Protein AF-A0A6N7AH13-F1 (afdb_monomer_lite)

Radius of gyration: 21.15 Å; chains: 1; bounding box: 48×43×56 Å

Foldseek 3Di:
DDWDDQDDPNDGPPDDIDDDDDDDDDPQPVQPVQPPDDQPLFCQVVCCVVPVDGDRSDDDLRDLVVVVVVVVVVVVVDVVVPDLKDKDKAWADKAPQGADPVQAAQVCLVVAPRSHRRVVSRVVVVVVVVVCVVQQWWIKTKMKMKMASDDWFPFDADPTQQQVVVFVVQCSRHQWDDKAWALGPVCVVDDPVRQDQDWDQDPVRDIDTPGGSRQQGDNSIGPNGMRMMMTIGGIDSRGPPD

pLDDT: mean 91.47, std 10.26, range [52.25, 98.81]

Sequence (242 aa):
MKILSGVYEGKTTGTPIGLLIENVDQRSKDYTDLSESFRPGHADYTYWRKYGIRDPRGGGRASARETALRVAAGAIARLVLGSEITIRGALVQLGTQTIDRSRWDWAEVDRNPFFCPDPVAAQQWEESLDAVRRRGSSIGAIIEVVAEGVPPGLGAPVYDKLDADIAKALMSINAVKGVEIGAGFAAATLSGEENADEMRIGGTGDVAFLSNHAGGILGGISSGQPVVARLAVKPTSSILTP

Secondary structure (DSSP, 8-state):
-EE-SSEETTEE-SS---EE-------GGGGGGGSS-PPTTSSHHHHHHHHS---TT--GGGSGGGHHHHHHHHHHHHHHH-SS-EEEEEEEEETTEE--GGG--TTTGGGSTT--S-HHHHHHHHHHHHHHHHTT----EEEEEEEESPPTT-S-STTS-HHHHHHHHHHTSTTEEEEEETTGGGGGGS-HHHH---EEE-TTS-EEES--TTTTEETTEE-SSPEEEEEEEPPPS--S--

Structure (mmCIF, N/CA/C/O backbone):
data_AF-A0A6N7AH13-F1
#
_entry.id   AF-A0A6N7AH13-F1
#
loop_
_atom_site.group_PDB
_atom_site.id
_atom_site.type_symbol
_atom_site.label_atom_id
_atom_site.label_alt_id
_atom_site.label_comp_id
_atom_site.label_asym_id
_atom_site.label_entity_id
_atom_site.label_seq_id
_atom_site.pdbx_PDB_ins_code
_atom_site.Cartn_x
_atom_site.Cartn_y
_atom_site.Cartn_z
_atom_site.occupancy
_atom_site.B_iso_or_equiv
_atom_site.auth_seq_id
_atom_site.auth_comp_id
_atom_site.auth_asym_id
_atom_site.auth_atom_id
_atom_site.pdbx_PDB_model_num
ATOM 1 N N . MET A 1 1 ? -15.267 -17.268 7.001 1.00 86.12 1 MET A N 1
ATOM 2 C CA . MET A 1 1 ? -15.638 -16.523 5.776 1.00 86.12 1 MET A CA 1
ATOM 3 C C . MET A 1 1 ? -16.575 -17.399 4.966 1.00 86.12 1 MET A C 1
ATOM 5 O O . MET A 1 1 ? -16.326 -18.595 4.897 1.00 86.12 1 MET A O 1
ATOM 9 N N . LYS A 1 2 ? -17.637 -16.833 4.393 1.00 94.12 2 LYS A N 1
ATOM 10 C CA . LYS A 1 2 ? -18.594 -17.524 3.522 1.00 94.12 2 LYS A CA 1
ATOM 11 C C . LYS A 1 2 ? -18.566 -16.870 2.137 1.00 94.12 2 LYS A C 1
ATOM 13 O O . LYS A 1 2 ? -18.577 -15.641 2.055 1.00 94.12 2 LYS A O 1
ATOM 18 N N . ILE A 1 3 ? -18.528 -17.680 1.081 1.00 96.31 3 ILE A N 1
ATOM 19 C CA . ILE A 1 3 ? -18.736 -17.233 -0.303 1.00 96.31 3 ILE A CA 1
ATOM 20 C C . ILE A 1 3 ? -20.224 -17.418 -0.603 1.00 96.31 3 ILE A C 1
ATOM 22 O O . ILE A 1 3 ? -20.751 -18.513 -0.435 1.00 96.31 3 ILE A O 1
ATOM 26 N N . LEU A 1 4 ? -20.904 -16.337 -0.973 1.00 97.38 4 LEU A N 1
ATOM 27 C CA . LEU A 1 4 ? -22.358 -16.293 -1.139 1.00 97.38 4 LEU A CA 1
ATOM 28 C C . LEU A 1 4 ? -22.806 -16.470 -2.595 1.00 97.38 4 LEU A C 1
ATOM 30 O O . LEU A 1 4 ? -23.934 -16.886 -2.837 1.00 97.38 4 LEU A O 1
ATOM 34 N N . SER A 1 5 ? -21.957 -16.116 -3.561 1.00 97.75 5 SER A N 1
ATOM 35 C CA . SER A 1 5 ? -22.278 -16.150 -4.992 1.00 97.75 5 SER A CA 1
ATOM 36 C C . SER A 1 5 ? -21.009 -16.203 -5.844 1.00 97.75 5 SER A C 1
ATOM 38 O O . SER A 1 5 ? -19.898 -16.069 -5.330 1.00 97.75 5 SER A O 1
ATOM 40 N N . GLY A 1 6 ? -21.172 -16.369 -7.158 1.00 96.88 6 GLY A N 1
ATOM 41 C CA . GLY A 1 6 ? -20.096 -16.187 -8.136 1.00 96.88 6 GLY A CA 1
ATOM 42 C C . GLY A 1 6 ? -19.110 -17.349 -8.261 1.00 96.88 6 GLY A C 1
ATOM 43 O O . GLY A 1 6 ? -18.273 -17.323 -9.164 1.00 96.88 6 GLY A O 1
ATOM 44 N N . VAL A 1 7 ? -19.240 -18.387 -7.429 1.00 97.50 7 VAL A N 1
ATOM 45 C CA . VAL A 1 7 ? -18.391 -19.585 -7.437 1.00 97.50 7 VAL A CA 1
ATOM 46 C C . VAL A 1 7 ? -19.249 -20.841 -7.570 1.00 97.50 7 VAL A C 1
ATOM 48 O O . VAL A 1 7 ? -20.222 -21.008 -6.838 1.00 97.50 7 VAL A O 1
ATOM 51 N N . TYR A 1 8 ? -18.863 -21.732 -8.481 1.00 97.31 8 TYR A N 1
ATOM 52 C CA . TYR A 1 8 ? -19.458 -23.052 -8.677 1.00 97.31 8 TYR A CA 1
ATOM 53 C C . TYR A 1 8 ? -18.334 -24.083 -8.808 1.00 97.31 8 TYR A C 1
ATOM 55 O O . TYR A 1 8 ? -17.376 -23.857 -9.544 1.00 97.31 8 TYR A O 1
ATOM 63 N N . GLU A 1 9 ? -18.407 -25.170 -8.035 1.00 95.88 9 GLU A N 1
ATOM 64 C CA . GLU A 1 9 ? -17.393 -26.244 -8.017 1.00 95.88 9 GLU A CA 1
ATOM 65 C C . GLU A 1 9 ? -15.943 -25.738 -7.868 1.00 95.88 9 GLU A C 1
ATOM 67 O O . GLU A 1 9 ? -15.014 -26.197 -8.529 1.00 95.88 9 GLU A O 1
ATOM 72 N N . GLY A 1 10 ? -15.746 -24.739 -7.000 1.00 92.94 10 GLY A N 1
ATOM 73 C CA . GLY A 1 10 ? -14.428 -24.153 -6.732 1.00 92.94 10 GLY A CA 1
ATOM 74 C C . GLY A 1 10 ? -13.891 -23.233 -7.835 1.00 92.94 10 GLY A C 1
ATOM 75 O O . GLY A 1 10 ? -12.772 -22.742 -7.710 1.00 92.94 10 GLY A O 1
ATOM 76 N N . LYS A 1 11 ? -14.671 -22.959 -8.888 1.00 95.62 11 LYS A N 1
ATOM 77 C CA . LYS A 1 11 ? -14.298 -22.069 -9.995 1.00 95.62 11 LYS A CA 1
ATOM 78 C C . LYS A 1 11 ? -15.179 -20.829 -10.032 1.00 95.62 11 LYS A C 1
ATOM 80 O O . LYS A 1 11 ? -16.360 -20.874 -9.686 1.00 95.62 11 LYS A O 1
ATOM 85 N N . THR A 1 12 ? -14.602 -19.708 -10.456 1.00 96.38 12 THR A N 1
ATOM 86 C CA . THR A 1 12 ? -15.367 -18.478 -10.673 1.00 96.38 12 THR A CA 1
ATOM 87 C C . THR A 1 12 ? -16.272 -18.636 -11.896 1.00 96.38 12 THR A C 1
ATOM 89 O O . THR A 1 12 ? -15.928 -19.295 -12.873 1.00 96.38 12 THR A O 1
ATOM 92 N N . THR A 1 13 ? -17.455 -18.033 -11.834 1.00 96.75 13 THR A N 1
ATOM 93 C CA . THR A 1 13 ? -18.479 -18.109 -12.897 1.00 96.75 13 THR A CA 1
ATOM 94 C C . THR A 1 13 ? -18.487 -16.881 -13.814 1.00 96.75 13 THR A C 1
ATOM 96 O O . THR A 1 13 ? -19.316 -16.792 -14.711 1.00 96.75 13 THR A O 1
ATOM 99 N N . GLY A 1 14 ? -17.621 -15.893 -13.557 1.00 95.81 14 GLY A N 1
ATOM 100 C CA . GLY A 1 14 ? -17.621 -14.582 -14.228 1.00 95.81 14 GLY A CA 1
ATOM 101 C C . GLY A 1 14 ? -18.654 -13.585 -13.681 1.00 95.81 14 GLY A C 1
ATOM 102 O O . GLY A 1 14 ? -18.592 -12.400 -13.994 1.00 95.81 14 GLY A O 1
ATOM 103 N N . THR A 1 15 ? -19.581 -14.040 -12.833 1.00 97.38 15 THR A N 1
ATOM 104 C CA . THR A 1 15 ? -20.574 -13.196 -12.146 1.00 97.38 15 THR A CA 1
ATOM 105 C C . THR A 1 15 ? -20.034 -12.625 -10.819 1.00 97.38 15 THR A C 1
ATOM 107 O O . THR A 1 15 ? -18.997 -13.089 -10.331 1.00 97.38 15 THR A O 1
ATOM 110 N N . PRO A 1 16 ? -20.704 -11.631 -10.195 1.00 97.94 16 PRO A N 1
ATOM 111 C CA . PRO A 1 16 ? -20.261 -11.060 -8.921 1.00 97.94 16 PRO A CA 1
ATOM 112 C C . PRO A 1 16 ? -20.067 -12.097 -7.801 1.00 97.94 16 PRO A C 1
ATOM 114 O O . PRO A 1 16 ? -20.963 -12.893 -7.498 1.00 97.94 16 PRO A O 1
ATOM 117 N N . ILE A 1 17 ? -18.911 -12.034 -7.131 1.00 97.75 17 ILE A N 1
ATOM 118 C CA . ILE A 1 17 ? -18.575 -12.876 -5.974 1.00 97.75 17 ILE A CA 1
ATOM 119 C C . ILE A 1 17 ? -18.964 -12.151 -4.682 1.00 97.75 17 ILE A C 1
ATOM 121 O O . ILE A 1 17 ? -18.348 -11.157 -4.301 1.00 97.75 17 ILE A O 1
ATOM 125 N N . GLY A 1 18 ? -19.984 -12.658 -3.991 1.00 97.38 18 GLY A N 1
ATOM 126 C CA . GLY A 1 18 ? -20.401 -12.166 -2.682 1.00 97.38 18 GLY A CA 1
ATOM 127 C C . GLY A 1 18 ? -19.581 -12.799 -1.560 1.00 97.38 18 GLY A C 1
ATOM 128 O O . GLY A 1 18 ? -19.443 -14.020 -1.507 1.00 97.38 18 GLY A O 1
ATOM 129 N N . LEU A 1 19 ? -19.070 -11.985 -0.635 1.00 96.00 19 LEU A N 1
ATOM 130 C CA . LEU A 1 19 ? -18.286 -12.436 0.518 1.00 96.00 19 LEU A CA 1
ATOM 131 C C . LEU A 1 19 ? -18.940 -11.984 1.824 1.00 96.00 19 LEU A C 1
ATOM 133 O O . LEU A 1 19 ? -19.342 -10.829 1.958 1.00 96.00 19 LEU A O 1
ATOM 137 N N . LEU A 1 20 ? -18.997 -12.885 2.806 1.00 94.56 20 LEU A N 1
ATOM 138 C CA . LEU A 1 20 ? -19.488 -12.596 4.151 1.00 94.56 20 LEU A CA 1
ATOM 139 C C . LEU A 1 20 ? -18.483 -13.051 5.211 1.00 94.56 20 LEU A C 1
ATOM 141 O O . LEU A 1 20 ? -18.059 -14.209 5.262 1.00 94.56 20 LEU A O 1
ATOM 145 N N . ILE A 1 21 ? -18.129 -12.126 6.098 1.00 91.75 21 ILE A N 1
ATOM 146 C CA . ILE A 1 21 ? -17.311 -12.388 7.279 1.00 91.75 21 ILE A CA 1
ATOM 147 C C . ILE A 1 21 ? -18.134 -11.980 8.500 1.00 91.75 21 ILE A C 1
ATOM 149 O O . ILE A 1 21 ? -18.389 -10.798 8.717 1.00 91.75 21 ILE A O 1
ATOM 153 N N . GLU A 1 22 ? -18.561 -12.967 9.285 1.00 89.19 22 GLU A N 1
ATOM 154 C CA . GLU A 1 22 ? -19.314 -12.740 10.519 1.00 89.19 22 GLU A CA 1
ATOM 155 C C . GLU A 1 22 ? -18.396 -12.160 11.608 1.00 89.19 22 GLU A C 1
ATOM 157 O O . GLU A 1 22 ? -17.218 -12.516 11.721 1.00 89.19 22 GLU A O 1
ATOM 162 N N . ASN A 1 23 ? -18.928 -11.232 12.404 1.00 82.06 23 ASN A N 1
ATOM 163 C CA . ASN A 1 23 ? -18.256 -10.733 13.602 1.00 82.06 23 ASN A CA 1
ATOM 164 C C . ASN A 1 23 ? -18.682 -11.588 14.793 1.00 82.06 23 ASN A C 1
ATOM 166 O O . ASN A 1 23 ? -19.859 -11.591 15.136 1.00 82.06 23 ASN A O 1
ATOM 170 N N . VAL A 1 24 ? -17.730 -12.277 15.423 1.00 78.56 24 VAL A N 1
ATOM 171 C CA . VAL A 1 24 ? -17.996 -13.172 16.564 1.00 78.56 24 VAL A CA 1
ATOM 172 C C . VAL A 1 24 ? -17.645 -12.555 17.926 1.00 78.56 24 VAL A C 1
ATOM 174 O O . VAL A 1 24 ? -18.193 -12.982 18.932 1.00 78.56 24 VAL A O 1
ATOM 177 N N . ASP A 1 25 ? -16.828 -11.493 17.954 1.00 67.06 25 ASP A N 1
ATOM 178 C CA . ASP A 1 25 ? -16.312 -10.854 19.182 1.00 67.06 25 ASP A CA 1
ATOM 179 C C . ASP A 1 25 ? -16.842 -9.423 19.409 1.00 67.06 25 ASP A C 1
ATOM 181 O O . ASP A 1 25 ? -16.101 -8.504 19.761 1.00 67.06 25 ASP A O 1
ATOM 185 N N . GLN A 1 26 ? -18.139 -9.177 19.201 1.00 59.12 26 GLN A N 1
ATOM 186 C CA . GLN A 1 26 ? -18.715 -7.871 19.553 1.00 59.12 26 GLN A CA 1
ATOM 187 C C . GLN A 1 26 ? -18.953 -7.758 21.063 1.00 59.12 26 GLN A C 1
ATOM 189 O O . GLN A 1 26 ? -19.974 -8.202 21.584 1.00 59.12 26 GLN A O 1
ATOM 194 N N . ARG A 1 27 ? -18.036 -7.094 21.773 1.00 59.50 27 ARG A N 1
ATOM 195 C CA . ARG A 1 27 ? -18.265 -6.636 23.151 1.00 59.50 27 ARG A CA 1
ATOM 196 C C . ARG A 1 27 ? -18.919 -5.257 23.124 1.00 59.50 27 ARG A C 1
ATOM 198 O O . ARG A 1 27 ? -18.260 -4.230 23.058 1.00 59.50 27 ARG A O 1
ATOM 205 N N . SER A 1 28 ? -20.246 -5.234 23.148 1.00 56.06 28 SER A N 1
ATOM 206 C CA . SER A 1 28 ? -21.048 -4.004 23.070 1.00 56.06 28 SER A CA 1
ATOM 207 C C . SER A 1 28 ? -20.938 -3.088 24.299 1.00 56.06 28 SER A C 1
ATOM 209 O O . SER A 1 28 ? -21.304 -1.920 24.203 1.00 56.06 28 SER A O 1
ATOM 211 N N . LYS A 1 29 ? -20.433 -3.592 25.436 1.00 52.25 29 LYS A N 1
ATOM 212 C CA . LYS A 1 29 ? -20.384 -2.867 26.720 1.00 52.25 29 LYS A CA 1
ATOM 213 C C . LYS A 1 29 ? -19.234 -1.859 26.857 1.00 52.25 29 LYS A C 1
ATOM 215 O O . LYS A 1 29 ? -19.325 -0.990 27.714 1.00 52.25 29 LYS A O 1
ATOM 220 N N . ASP A 1 30 ? -18.214 -1.912 26.000 1.00 56.34 30 ASP A N 1
ATOM 221 C CA . ASP A 1 30 ? -17.015 -1.061 26.124 1.00 56.34 30 ASP A CA 1
ATOM 222 C C . ASP A 1 30 ? -17.190 0.355 25.517 1.00 56.34 30 ASP A C 1
ATOM 224 O O . ASP A 1 30 ? -16.249 1.143 25.498 1.00 56.34 30 ASP A O 1
ATOM 228 N N . TYR A 1 31 ? -18.383 0.703 25.007 1.00 54.72 31 TYR A N 1
ATOM 229 C CA . TYR A 1 31 ? -18.606 1.912 24.188 1.00 54.72 31 TYR A CA 1
ATOM 230 C C . TYR A 1 31 ? -19.606 2.930 24.760 1.00 54.72 31 TYR A C 1
ATOM 232 O O . TYR A 1 31 ? -19.895 3.928 24.098 1.00 54.72 31 TYR A O 1
ATOM 240 N N . THR A 1 32 ? -20.156 2.709 25.956 1.00 55.94 32 THR A N 1
ATOM 241 C CA . THR A 1 32 ? -21.218 3.565 26.525 1.00 55.94 32 THR A CA 1
ATOM 242 C C . THR A 1 32 ? -20.755 5.015 26.737 1.00 55.94 32 THR A C 1
ATOM 244 O O . THR A 1 32 ? -21.478 5.943 26.368 1.00 55.94 32 THR A O 1
ATOM 247 N N . ASP A 1 33 ? -19.504 5.207 27.171 1.00 58.38 33 ASP A N 1
ATOM 248 C CA . ASP A 1 33 ? -18.897 6.529 27.421 1.00 58.38 33 ASP A CA 1
ATOM 249 C C . ASP A 1 33 ? -18.505 7.286 26.131 1.00 58.38 33 ASP A C 1
ATOM 251 O O . ASP A 1 33 ? -18.266 8.493 26.142 1.00 58.38 33 ASP A O 1
ATOM 255 N N . LEU A 1 34 ? -18.471 6.606 24.977 1.00 61.78 34 LEU A N 1
ATOM 256 C CA . LEU A 1 34 ? -18.116 7.199 23.675 1.00 61.78 34 LEU A CA 1
ATOM 257 C C . LEU A 1 34 ? -19.319 7.803 22.932 1.00 61.78 34 LEU A C 1
ATOM 259 O O . LEU A 1 34 ? -19.164 8.419 21.872 1.00 61.78 34 LEU A O 1
ATOM 263 N N . SER A 1 35 ? -20.529 7.631 23.467 1.00 68.12 35 SER A N 1
ATOM 264 C CA . SER A 1 35 ? -21.750 8.163 22.857 1.00 68.12 35 SER A CA 1
ATOM 265 C C . SER A 1 35 ? -21.812 9.695 22.880 1.00 68.12 35 SER A C 1
ATOM 267 O O . SER A 1 35 ? -22.326 10.287 21.928 1.00 68.12 35 SER A O 1
ATOM 269 N N . GLU A 1 36 ? -21.191 10.328 23.879 1.00 77.44 36 GLU A N 1
ATOM 270 C CA . GLU A 1 36 ? -21.262 11.777 24.119 1.00 77.44 36 GLU A CA 1
ATOM 271 C C . GLU A 1 36 ? -20.030 12.566 23.636 1.00 77.44 36 GLU A C 1
ATOM 273 O O . GLU A 1 36 ? -20.053 13.793 23.620 1.00 77.44 36 GLU A O 1
ATOM 278 N N . SER A 1 37 ? -18.961 11.897 23.188 1.00 82.88 37 SER A N 1
ATOM 279 C CA . SER A 1 37 ? -17.703 12.548 22.785 1.00 82.88 37 SER A CA 1
ATOM 280 C C . SER A 1 37 ? -17.256 12.161 21.372 1.00 82.88 37 SER A C 1
ATOM 282 O O . SER A 1 37 ? -17.598 11.091 20.869 1.00 82.88 37 SER A O 1
ATOM 284 N N . PHE A 1 38 ? -16.498 13.031 20.693 1.00 86.38 38 PHE A N 1
ATOM 285 C CA . PHE A 1 38 ? -15.826 12.713 19.425 1.00 86.38 38 PHE A CA 1
ATOM 286 C C . PHE A 1 38 ? -14.371 12.340 19.701 1.00 86.38 38 PHE A C 1
ATOM 288 O O . PHE A 1 38 ? -13.641 13.145 20.275 1.00 86.38 38 PHE A O 1
ATOM 295 N N . ARG A 1 39 ? -13.919 11.159 19.259 1.00 84.00 39 ARG A N 1
ATOM 296 C CA . ARG A 1 39 ? -12.521 10.762 19.462 1.00 84.00 39 ARG A CA 1
ATOM 297 C C . ARG A 1 39 ? -11.611 11.565 18.525 1.00 84.00 39 ARG A C 1
ATOM 299 O O . ARG A 1 39 ? -11.837 11.540 17.306 1.00 84.00 39 ARG A O 1
ATOM 306 N N . PRO A 1 40 ? -10.571 12.243 19.040 1.00 85.25 40 PRO A N 1
ATOM 307 C CA . PRO A 1 40 ? -9.583 12.910 18.202 1.00 85.25 40 PRO A CA 1
ATOM 308 C C . PRO A 1 40 ? -8.999 11.954 17.159 1.00 85.25 40 PRO A C 1
ATOM 310 O O . PRO A 1 40 ? -8.722 10.792 17.438 1.00 85.25 40 PRO A O 1
ATOM 313 N N . GLY A 1 41 ? -8.865 12.412 15.914 1.00 83.75 41 GLY A N 1
ATOM 314 C CA . GLY A 1 41 ? -8.312 11.605 14.823 1.00 83.75 41 GLY A CA 1
ATOM 315 C C . GLY A 1 41 ? -9.221 10.493 14.273 1.00 83.75 41 GLY A C 1
ATOM 316 O O . GLY A 1 41 ? -8.853 9.882 13.265 1.00 83.75 41 GLY A O 1
ATOM 317 N N . HIS A 1 42 ? -10.396 10.235 14.849 1.00 87.38 42 HIS A N 1
ATOM 318 C CA . HIS A 1 42 ? -11.385 9.323 14.269 1.00 87.38 42 HIS A CA 1
ATOM 319 C C . HIS A 1 42 ? -12.348 10.037 13.316 1.00 87.38 42 HIS A C 1
ATOM 321 O O . HIS A 1 42 ? -12.415 11.261 13.230 1.00 87.38 42 HIS A O 1
ATOM 327 N N . ALA A 1 43 ? -13.130 9.238 12.590 1.00 89.75 43 ALA A N 1
ATOM 328 C CA . ALA A 1 43 ? -14.126 9.731 11.648 1.00 89.75 43 ALA A CA 1
ATOM 329 C C . ALA A 1 43 ? -15.434 10.193 12.322 1.00 89.75 43 ALA A C 1
ATOM 331 O O . ALA A 1 43 ? -16.373 10.572 11.631 1.00 89.75 43 ALA A O 1
ATOM 332 N N . ASP A 1 44 ? -15.515 10.153 13.655 1.00 88.50 44 ASP A N 1
ATOM 333 C CA . ASP A 1 44 ? -16.753 10.368 14.405 1.00 88.50 44 ASP A CA 1
ATOM 334 C C . ASP A 1 44 ? -17.423 11.709 14.061 1.00 88.50 44 ASP A C 1
ATOM 336 O O . ASP A 1 44 ? -18.588 11.746 13.658 1.00 88.50 44 ASP A O 1
ATOM 340 N N . TYR A 1 45 ? -16.665 12.804 14.168 1.00 90.62 45 TYR A N 1
ATOM 341 C CA . TYR A 1 45 ? -17.156 14.152 13.887 1.00 90.62 45 TYR A CA 1
ATOM 342 C C . TYR A 1 45 ? -17.510 14.337 12.409 1.00 90.62 45 TYR A C 1
ATOM 344 O O . TYR A 1 45 ? -18.567 14.873 12.082 1.00 90.62 45 TYR A O 1
ATOM 352 N N . THR A 1 46 ? -16.649 13.878 11.497 1.00 92.81 46 THR A N 1
ATOM 353 C CA . THR A 1 46 ? -16.861 14.072 10.057 1.00 92.81 46 THR A CA 1
ATOM 354 C C . THR A 1 46 ? -18.039 13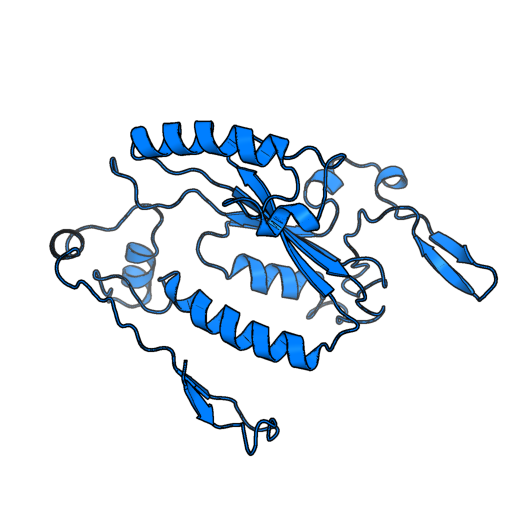.254 9.536 1.00 92.81 46 THR A C 1
ATOM 356 O O . THR A 1 46 ? -18.768 13.742 8.675 1.00 92.81 46 THR A O 1
ATOM 359 N N . TYR A 1 47 ? -18.291 12.061 10.084 1.00 91.88 47 TYR A N 1
ATOM 360 C CA . TYR A 1 47 ? -19.485 11.272 9.766 1.00 91.88 47 TYR A CA 1
ATOM 361 C C . TYR A 1 47 ? -20.750 11.945 10.279 1.00 91.88 47 TYR A C 1
ATOM 363 O O . TYR A 1 47 ? -21.696 12.101 9.509 1.00 91.88 47 TYR A O 1
ATOM 371 N N . TRP A 1 48 ? -20.749 12.406 11.533 1.00 91.81 48 TRP A N 1
ATOM 372 C CA . TRP A 1 48 ? -21.886 13.142 12.077 1.00 91.81 48 TRP A CA 1
ATOM 373 C C . TRP A 1 48 ? -22.180 14.407 11.261 1.00 91.81 48 TRP A C 1
ATOM 375 O O . TRP A 1 48 ? -23.317 14.632 10.862 1.00 91.81 48 TRP A O 1
ATOM 385 N N . ARG A 1 49 ? -21.156 15.192 10.905 1.00 94.38 49 ARG A N 1
ATOM 386 C CA . ARG A 1 49 ? -21.325 16.394 10.073 1.00 94.38 49 ARG A CA 1
ATOM 387 C C . ARG A 1 49 ? -21.789 16.097 8.649 1.00 94.38 49 ARG A C 1
ATOM 389 O O . ARG A 1 49 ? -22.506 16.915 8.084 1.00 94.38 49 ARG A O 1
ATOM 396 N N . LYS A 1 50 ? -21.373 14.972 8.063 1.00 94.69 50 LYS A N 1
ATOM 397 C CA . LYS A 1 50 ? -21.730 14.597 6.688 1.00 94.69 50 LYS A CA 1
ATOM 398 C C . LYS A 1 50 ? -23.123 13.976 6.579 1.00 94.69 50 LYS A C 1
ATOM 400 O O . LYS A 1 50 ? -23.807 14.228 5.594 1.00 94.69 50 LYS A O 1
ATOM 405 N N . TYR A 1 51 ? -23.516 13.152 7.548 1.00 93.12 51 TYR A N 1
ATOM 406 C CA . TYR A 1 51 ? -24.731 12.331 7.471 1.00 93.12 51 TYR A CA 1
ATOM 407 C C . TYR A 1 51 ? -25.793 12.683 8.521 1.00 93.12 51 TYR A C 1
ATOM 409 O O . TYR A 1 51 ? -26.878 12.115 8.489 1.00 93.12 51 TYR A O 1
ATOM 417 N N . GLY A 1 52 ? -25.493 13.563 9.480 1.00 92.06 52 GLY A N 1
ATOM 418 C CA . GLY A 1 52 ? -26.376 13.897 10.606 1.00 92.06 52 GLY A CA 1
ATOM 419 C C . GLY A 1 52 ? -26.479 12.806 11.678 1.00 92.06 52 GLY A C 1
ATOM 420 O O . GLY A 1 52 ? -27.078 13.027 12.726 1.00 92.06 52 GLY A O 1
ATOM 421 N N . ILE A 1 53 ? -25.876 11.637 11.448 1.00 88.62 53 ILE A N 1
ATOM 422 C CA . ILE A 1 53 ? -25.925 10.470 12.329 1.00 88.62 53 ILE A CA 1
ATOM 423 C C . ILE A 1 53 ? -24.542 9.827 12.448 1.00 88.62 53 ILE A C 1
ATOM 425 O O . ILE A 1 53 ? -23.750 9.815 11.503 1.00 88.62 53 ILE A O 1
ATOM 429 N N . ARG A 1 54 ? -24.256 9.279 13.629 1.00 85.69 54 ARG A N 1
ATOM 430 C CA . ARG A 1 54 ? -23.032 8.537 13.937 1.00 85.69 54 ARG A CA 1
ATOM 431 C C . ARG A 1 54 ? -23.378 7.343 14.814 1.00 85.69 54 ARG A C 1
ATOM 433 O O . ARG A 1 54 ? -24.083 7.508 15.802 1.00 85.69 54 ARG A O 1
ATOM 440 N N . ASP A 1 55 ? -22.811 6.182 14.497 1.00 81.81 55 ASP A N 1
ATOM 441 C CA . ASP A 1 55 ? -22.805 5.034 15.405 1.00 81.81 55 ASP A CA 1
ATOM 442 C C . ASP A 1 55 ? -21.580 5.115 16.341 1.00 81.81 55 ASP A C 1
ATOM 444 O O . ASP A 1 55 ? -20.450 4.908 15.881 1.00 81.81 55 ASP A O 1
ATOM 448 N N . PRO A 1 56 ? -21.758 5.442 17.636 1.00 73.31 56 PRO A N 1
ATOM 449 C CA . PRO A 1 56 ? -20.645 5.620 18.569 1.00 73.31 56 PRO A CA 1
ATOM 450 C C . PRO A 1 56 ? -19.950 4.306 18.938 1.00 73.31 56 PRO A C 1
ATOM 452 O O . PRO A 1 56 ? -18.804 4.330 19.385 1.00 73.31 56 PRO A O 1
ATOM 455 N N . ARG A 1 57 ? -20.592 3.154 18.695 1.00 71.44 57 ARG A N 1
ATOM 456 C CA . ARG A 1 57 ? -20.012 1.826 18.965 1.00 71.44 57 ARG A CA 1
ATOM 457 C C . ARG A 1 57 ? -18.783 1.544 18.102 1.00 71.44 57 ARG A C 1
ATOM 459 O O . ARG A 1 57 ? -18.024 0.622 18.372 1.00 71.44 57 ARG A O 1
ATOM 466 N N . GLY A 1 58 ? -18.577 2.340 17.052 1.00 66.50 58 GLY A N 1
ATOM 467 C CA . GLY A 1 58 ? -17.589 2.047 16.031 1.00 66.50 58 GLY A CA 1
ATOM 468 C C . GLY A 1 58 ? -18.023 0.858 15.173 1.00 66.50 58 GLY A C 1
ATOM 469 O O . GLY A 1 58 ? -18.754 -0.036 15.588 1.00 66.50 58 GLY A O 1
ATOM 470 N N . GLY A 1 59 ? -17.605 0.865 13.912 1.00 66.38 59 GLY A N 1
ATOM 471 C CA . GLY A 1 59 ? -18.052 -0.131 12.943 1.00 66.38 59 GLY A CA 1
ATOM 472 C C . GLY A 1 59 ? -18.256 0.469 11.560 1.00 66.38 59 GLY A C 1
ATOM 473 O O . GLY A 1 59 ? -18.040 1.662 11.337 1.00 66.38 59 GLY A O 1
ATOM 474 N N . GLY A 1 60 ? -18.641 -0.381 10.611 1.00 70.75 60 GLY A N 1
ATOM 475 C CA . GLY A 1 60 ? -18.885 0.027 9.230 1.00 70.75 60 GLY A CA 1
ATOM 476 C C . GLY A 1 60 ? -17.650 0.622 8.544 1.00 70.75 60 GLY A C 1
ATOM 477 O O . GLY A 1 60 ? -16.516 0.263 8.854 1.00 70.75 60 GLY A O 1
ATOM 478 N N . ARG A 1 61 ? -17.881 1.554 7.610 1.00 76.62 61 ARG A N 1
ATOM 479 C CA . ARG A 1 61 ? -16.844 2.132 6.729 1.00 76.62 61 ARG A CA 1
ATOM 480 C C . ARG A 1 61 ? -15.742 2.908 7.462 1.00 76.62 61 ARG A C 1
ATOM 482 O O . ARG A 1 61 ? -14.656 3.080 6.924 1.00 76.62 61 ARG A O 1
ATOM 489 N N . ALA A 1 62 ? -16.001 3.387 8.677 1.00 82.00 62 ALA A N 1
ATOM 490 C CA . ALA A 1 62 ? -15.005 4.089 9.488 1.00 82.00 62 ALA A CA 1
ATOM 491 C C . ALA A 1 62 ? -14.098 3.135 10.290 1.00 82.00 62 ALA A C 1
ATOM 493 O O . ALA A 1 62 ? -13.064 3.559 10.809 1.00 82.00 62 ALA A O 1
ATOM 494 N N . SER A 1 63 ? -14.477 1.859 10.408 1.00 81.62 63 SER A N 1
ATOM 495 C CA . SER A 1 63 ? -13.725 0.856 11.157 1.00 81.62 63 SER A CA 1
ATOM 496 C C . SER A 1 63 ? -12.677 0.178 10.286 1.00 81.62 63 SER A C 1
ATOM 498 O O . SER A 1 63 ? -12.950 -0.197 9.148 1.00 81.62 63 SER A O 1
ATOM 500 N N . ALA A 1 64 ? -11.508 -0.088 10.871 1.00 83.31 64 ALA A N 1
ATOM 501 C CA . ALA A 1 64 ? -10.492 -0.929 10.249 1.00 83.31 64 ALA A CA 1
ATOM 502 C C . ALA A 1 64 ? -10.995 -2.358 9.972 1.00 83.31 64 ALA A C 1
ATOM 504 O O . ALA A 1 64 ? -10.396 -3.055 9.170 1.00 83.31 64 ALA A O 1
ATOM 505 N N . ARG A 1 65 ? -12.124 -2.799 10.552 1.00 86.75 65 ARG A N 1
ATOM 506 C CA . ARG A 1 65 ? -12.729 -4.105 10.234 1.00 86.75 65 ARG A CA 1
ATOM 507 C C . ARG A 1 65 ? -13.042 -4.277 8.744 1.00 86.75 65 ARG A C 1
ATOM 509 O O . ARG A 1 65 ? -13.031 -5.403 8.258 1.00 86.75 65 ARG A O 1
ATOM 516 N N . GLU A 1 66 ? -13.300 -3.187 8.024 1.00 91.06 66 GLU A N 1
ATOM 517 C CA . GLU A 1 66 ? -13.532 -3.220 6.578 1.00 91.06 66 GLU A CA 1
ATOM 518 C C . GLU A 1 66 ? -12.335 -3.801 5.802 1.00 91.06 66 GLU A C 1
ATOM 520 O O . GLU A 1 66 ? -12.542 -4.489 4.802 1.00 91.06 66 GLU A O 1
ATOM 525 N N . THR A 1 67 ? -11.101 -3.670 6.310 1.00 93.62 67 THR A N 1
ATOM 526 C CA . THR A 1 67 ? -9.914 -4.236 5.649 1.00 93.62 67 THR A CA 1
ATOM 527 C C . THR A 1 67 ? -9.945 -5.763 5.574 1.00 93.62 67 THR A C 1
ATOM 529 O O . THR A 1 67 ? -9.347 -6.321 4.660 1.00 93.62 67 THR A O 1
ATOM 532 N N . ALA A 1 68 ? -10.701 -6.455 6.437 1.00 93.56 68 ALA A N 1
ATOM 533 C CA . ALA A 1 68 ? -10.883 -7.905 6.336 1.00 93.56 68 ALA A CA 1
ATOM 534 C C . ALA A 1 68 ? -11.528 -8.313 4.999 1.00 93.56 68 ALA A C 1
ATOM 536 O O . ALA A 1 68 ? -11.140 -9.319 4.404 1.00 93.56 68 ALA A O 1
ATOM 537 N N . LEU A 1 69 ? -12.479 -7.515 4.496 1.00 93.50 69 LEU A N 1
ATOM 538 C CA . LEU A 1 69 ? -13.072 -7.743 3.177 1.00 93.50 69 LEU A CA 1
ATOM 539 C C . LEU A 1 69 ? -12.102 -7.374 2.052 1.00 93.50 69 LEU A C 1
ATOM 541 O O . LEU A 1 69 ? -12.063 -8.086 1.051 1.00 93.50 69 LEU A O 1
ATOM 545 N N . ARG A 1 70 ? -11.271 -6.336 2.226 1.00 95.69 70 ARG A N 1
ATOM 546 C CA . ARG A 1 70 ? -10.205 -6.014 1.261 1.00 95.69 70 ARG A CA 1
ATOM 547 C C . ARG A 1 70 ? -9.184 -7.138 1.138 1.00 95.69 70 ARG A C 1
ATOM 549 O O . ARG A 1 70 ? -8.796 -7.467 0.026 1.00 95.69 70 ARG A O 1
ATOM 556 N N . VAL A 1 71 ? -8.786 -7.755 2.251 1.00 96.56 71 VAL A N 1
ATOM 557 C CA . VAL A 1 71 ? -7.878 -8.914 2.254 1.00 96.56 71 VAL A CA 1
ATOM 558 C C . VAL A 1 71 ? -8.520 -10.103 1.539 1.00 96.56 71 VAL A C 1
ATOM 560 O O . VAL A 1 71 ? -7.880 -10.716 0.689 1.00 96.56 71 VAL A O 1
ATOM 563 N N . ALA A 1 72 ? -9.794 -10.398 1.814 1.00 96.31 72 ALA A N 1
ATOM 564 C CA . ALA A 1 72 ? -10.507 -11.482 1.138 1.00 96.31 72 ALA A CA 1
ATOM 565 C C . ALA A 1 72 ? -10.645 -11.240 -0.379 1.00 96.31 72 ALA A C 1
ATOM 567 O O . ALA A 1 72 ? -10.391 -12.144 -1.173 1.00 96.31 72 ALA A O 1
ATOM 568 N N . ALA A 1 73 ? -10.973 -10.013 -0.795 1.00 96.50 73 ALA A N 1
ATOM 569 C CA . ALA A 1 73 ? -10.991 -9.626 -2.205 1.00 96.50 73 ALA A CA 1
ATOM 570 C C . ALA A 1 73 ? -9.584 -9.669 -2.833 1.00 96.50 73 ALA A C 1
ATOM 572 O O . ALA A 1 73 ? -9.421 -10.134 -3.958 1.00 96.50 73 ALA A O 1
ATOM 573 N N . GLY A 1 74 ? -8.556 -9.257 -2.089 1.00 96.69 74 GLY A N 1
ATOM 574 C CA . GLY A 1 74 ? -7.156 -9.329 -2.503 1.00 96.69 74 GLY A CA 1
ATOM 575 C C . GLY A 1 74 ? -6.668 -10.763 -2.719 1.00 96.69 74 GLY A C 1
ATOM 576 O O . GLY A 1 74 ? -5.896 -11.007 -3.641 1.00 96.69 74 GLY A O 1
ATOM 577 N N . ALA A 1 75 ? -7.156 -11.731 -1.938 1.00 95.81 75 ALA A N 1
ATOM 578 C CA . ALA A 1 75 ? -6.867 -13.147 -2.164 1.00 95.81 75 ALA A CA 1
ATOM 579 C C . ALA A 1 75 ? -7.431 -13.638 -3.509 1.00 95.81 75 ALA A C 1
ATOM 581 O O . ALA A 1 75 ? -6.753 -14.371 -4.223 1.00 95.81 75 ALA A O 1
ATOM 582 N N . ILE A 1 76 ? -8.627 -13.180 -3.898 1.00 95.75 76 ILE A N 1
ATOM 583 C CA . ILE A 1 76 ? -9.193 -13.456 -5.228 1.00 95.75 76 ILE A CA 1
ATOM 584 C C . ILE A 1 76 ? -8.357 -12.767 -6.313 1.00 95.75 76 ILE A C 1
ATOM 586 O O . ILE A 1 76 ? -8.024 -13.397 -7.312 1.00 95.75 76 ILE A O 1
ATOM 590 N N . ALA A 1 77 ? -7.963 -11.505 -6.109 1.00 96.38 77 ALA A N 1
ATOM 591 C CA . ALA A 1 77 ? -7.117 -10.781 -7.058 1.00 96.38 77 ALA A CA 1
ATOM 592 C C . ALA A 1 77 ? -5.771 -11.490 -7.295 1.00 96.38 77 ALA A C 1
ATOM 594 O O . ALA A 1 77 ? -5.337 -11.598 -8.436 1.00 96.38 77 ALA A O 1
ATOM 595 N N . ARG A 1 78 ? -5.149 -12.058 -6.253 1.00 95.94 78 ARG A N 1
ATOM 596 C CA . ARG A 1 78 ? -3.926 -12.872 -6.391 1.00 95.94 78 ARG A CA 1
ATOM 597 C C . ARG A 1 78 ? -4.125 -14.102 -7.276 1.00 95.94 78 ARG A C 1
ATOM 599 O O . ARG A 1 78 ? -3.239 -14.418 -8.058 1.00 95.94 78 ARG A O 1
ATOM 606 N N . LEU A 1 79 ? -5.280 -14.768 -7.195 1.00 95.00 79 LEU A N 1
ATOM 607 C CA . LEU A 1 79 ? -5.588 -15.894 -8.087 1.00 95.00 79 LEU A CA 1
ATOM 608 C C . LEU A 1 79 ? -5.696 -15.451 -9.552 1.00 95.00 79 LEU A C 1
ATOM 610 O O . LEU A 1 79 ? -5.305 -16.204 -10.436 1.00 95.00 79 LEU A O 1
ATOM 614 N N . VAL A 1 80 ? -6.206 -14.240 -9.805 1.00 95.06 80 VAL A N 1
ATOM 615 C CA . VAL A 1 80 ? -6.303 -13.666 -11.159 1.00 95.06 80 VAL A CA 1
ATOM 616 C C . VAL A 1 80 ? -4.931 -13.266 -11.701 1.00 95.06 80 VAL A C 1
ATOM 618 O O . VAL A 1 80 ? -4.657 -13.500 -12.872 1.00 95.06 80 VAL A O 1
ATOM 621 N N . LEU A 1 81 ? -4.070 -12.686 -10.860 1.00 95.38 81 LEU A N 1
ATOM 622 C CA . LEU A 1 81 ? -2.705 -12.307 -11.244 1.00 95.38 81 LEU A CA 1
ATOM 623 C C . LEU A 1 81 ? -1.808 -13.522 -11.532 1.00 95.38 81 LEU A C 1
ATOM 625 O O . LEU A 1 81 ? -0.837 -13.398 -12.270 1.00 95.38 81 LEU A O 1
ATOM 629 N N . GLY A 1 82 ? -2.134 -14.688 -10.970 1.00 95.38 82 GLY A N 1
ATOM 630 C CA . GLY A 1 82 ? -1.368 -15.914 -11.166 1.00 95.38 82 GLY A CA 1
ATOM 631 C C . GLY A 1 82 ? -0.052 -15.936 -10.383 1.00 95.38 82 GLY A C 1
ATOM 632 O O . GLY A 1 82 ? 0.186 -15.121 -9.495 1.00 95.38 82 GLY A O 1
ATOM 633 N N . SER A 1 83 ? 0.797 -16.920 -10.685 1.00 94.94 83 SER A N 1
ATOM 634 C CA . SER A 1 83 ? 2.061 -17.156 -9.969 1.00 94.94 83 SER A CA 1
ATOM 635 C C . SER A 1 83 ? 3.245 -16.344 -10.493 1.00 94.94 83 SER A C 1
ATOM 637 O O . SER A 1 83 ? 4.293 -16.338 -9.856 1.00 94.94 83 SER A O 1
ATOM 639 N N . GLU A 1 84 ? 3.107 -15.696 -11.651 1.00 95.69 84 GLU A N 1
ATOM 640 C CA . GLU A 1 84 ? 4.177 -14.888 -12.252 1.00 95.69 84 GLU A CA 1
ATOM 641 C C . GLU A 1 84 ? 4.390 -13.576 -11.491 1.00 95.69 84 GLU A C 1
ATOM 643 O O . GLU A 1 84 ? 5.514 -13.086 -11.417 1.00 95.69 84 GLU A O 1
ATOM 648 N N . ILE A 1 85 ? 3.333 -13.043 -10.864 1.00 97.81 85 ILE A N 1
ATOM 649 C CA . ILE A 1 85 ? 3.393 -11.813 -10.075 1.00 97.81 85 ILE A CA 1
ATOM 650 C C . ILE A 1 85 ? 3.437 -12.151 -8.585 1.00 97.81 85 ILE A C 1
ATOM 652 O O . ILE A 1 85 ? 2.484 -12.678 -8.008 1.00 97.81 85 ILE A O 1
ATOM 656 N N . THR A 1 86 ? 4.529 -11.768 -7.929 1.00 97.69 86 THR A N 1
ATOM 657 C CA . THR A 1 86 ? 4.695 -11.923 -6.480 1.00 97.69 86 THR A CA 1
ATOM 658 C C . THR A 1 86 ? 4.526 -10.578 -5.792 1.00 97.69 86 THR A C 1
ATOM 660 O O . THR A 1 86 ? 5.320 -9.670 -6.000 1.00 97.69 86 THR A O 1
ATOM 663 N N . ILE A 1 87 ? 3.502 -10.450 -4.941 1.00 97.88 87 ILE A N 1
ATOM 664 C CA . ILE A 1 87 ? 3.250 -9.239 -4.144 1.00 97.88 87 ILE A CA 1
ATOM 665 C C . ILE A 1 87 ? 3.558 -9.518 -2.678 1.00 97.88 87 ILE A C 1
ATOM 667 O O . ILE A 1 87 ? 2.956 -10.422 -2.083 1.00 97.88 87 ILE A O 1
ATOM 671 N N . ARG A 1 88 ? 4.434 -8.712 -2.080 1.00 97.69 88 ARG A N 1
ATOM 672 C CA . ARG A 1 88 ? 4.858 -8.812 -0.679 1.00 97.69 88 ARG A CA 1
ATOM 673 C C . ARG A 1 88 ? 4.815 -7.443 -0.005 1.00 97.69 88 ARG A C 1
ATOM 675 O O . ARG A 1 88 ? 4.899 -6.418 -0.674 1.00 97.69 88 ARG A O 1
ATOM 682 N N . GLY A 1 89 ? 4.640 -7.431 1.312 1.00 97.88 89 GLY A N 1
ATOM 683 C CA . GLY A 1 89 ? 4.605 -6.214 2.119 1.00 97.88 89 GLY A CA 1
ATOM 684 C C . GLY A 1 89 ? 5.485 -6.358 3.353 1.00 97.88 89 GLY A C 1
ATOM 685 O O . GLY A 1 89 ? 5.600 -7.457 3.886 1.00 97.88 89 GLY A O 1
ATOM 686 N N . ALA A 1 90 ? 6.096 -5.260 3.780 1.00 98.44 90 ALA A N 1
ATOM 687 C CA . ALA A 1 90 ? 7.051 -5.220 4.877 1.00 98.44 90 ALA A CA 1
ATOM 688 C C . ALA A 1 90 ? 6.916 -3.914 5.671 1.00 98.44 90 ALA A C 1
ATOM 690 O O . ALA A 1 90 ? 6.732 -2.844 5.088 1.00 98.44 90 ALA A O 1
ATOM 691 N N . LEU A 1 91 ? 7.039 -3.977 6.998 1.00 98.38 91 LEU A N 1
ATOM 692 C CA . LEU A 1 91 ? 7.200 -2.777 7.819 1.00 98.38 91 LEU A CA 1
ATOM 693 C C . LEU A 1 91 ? 8.644 -2.278 7.689 1.00 98.38 91 LEU A C 1
ATOM 695 O O . LEU A 1 91 ? 9.579 -3.018 7.981 1.00 98.38 91 LEU A O 1
ATOM 699 N N . VAL A 1 92 ? 8.827 -1.029 7.255 1.00 98.56 92 VAL A N 1
ATOM 700 C CA . VAL A 1 92 ? 10.159 -0.460 6.960 1.00 98.56 92 VAL A CA 1
ATOM 701 C C . VAL A 1 92 ? 10.534 0.719 7.861 1.00 98.56 92 VAL A C 1
ATOM 703 O O . VAL A 1 92 ? 11.678 1.175 7.854 1.00 98.56 92 VAL A O 1
ATOM 706 N N . GLN A 1 93 ? 9.585 1.218 8.654 1.00 98.25 93 GLN A N 1
ATOM 707 C CA . GLN A 1 93 ? 9.831 2.265 9.640 1.00 98.25 93 GLN A CA 1
ATOM 708 C C . GLN A 1 93 ? 8.808 2.203 10.771 1.00 98.25 93 GLN A C 1
ATOM 710 O O . GLN A 1 93 ? 7.606 2.094 10.514 1.00 98.25 93 GLN A O 1
ATOM 715 N N . LEU A 1 94 ? 9.278 2.387 12.005 1.00 97.25 94 LEU A N 1
ATOM 716 C CA . LEU A 1 94 ? 8.454 2.573 13.195 1.00 97.25 94 LEU A CA 1
ATOM 717 C C . LEU A 1 94 ? 8.837 3.889 13.886 1.00 97.25 94 LEU A C 1
ATOM 719 O O . LEU A 1 94 ? 9.927 4.041 14.440 1.00 97.25 94 LEU A O 1
ATOM 723 N N . GLY A 1 95 ? 7.945 4.879 13.842 1.00 95.31 95 GLY A N 1
ATOM 724 C CA . GLY A 1 95 ? 8.245 6.230 14.318 1.00 95.31 95 GLY A CA 1
ATOM 725 C C . GLY A 1 95 ? 9.447 6.840 13.602 1.00 95.31 95 GLY A C 1
ATOM 726 O O . GLY A 1 95 ? 9.401 7.047 12.395 1.00 95.31 95 GLY A O 1
ATOM 727 N N . THR A 1 96 ? 10.511 7.144 14.344 1.00 95.69 96 THR A N 1
ATOM 728 C CA . THR A 1 96 ? 11.767 7.704 13.811 1.00 95.69 96 THR A CA 1
ATOM 729 C C . THR A 1 96 ? 12.809 6.642 13.455 1.00 95.69 96 THR A C 1
ATOM 731 O O . THR A 1 96 ? 13.902 6.997 13.032 1.00 95.69 96 THR A O 1
ATOM 734 N N . GLN A 1 97 ? 12.514 5.358 13.672 1.00 96.81 97 GLN A N 1
ATOM 735 C CA . GLN A 1 97 ? 13.457 4.260 13.465 1.00 96.81 97 GLN A CA 1
ATOM 736 C C . GLN A 1 97 ? 13.173 3.588 12.125 1.00 96.81 97 GLN A C 1
ATOM 738 O O . GLN A 1 97 ? 12.107 2.998 11.942 1.00 96.81 97 GLN A O 1
ATOM 743 N N . THR A 1 98 ? 14.112 3.691 11.191 1.00 97.88 98 THR A N 1
ATOM 744 C CA . THR A 1 98 ? 14.056 3.058 9.870 1.00 97.88 98 THR A CA 1
ATOM 745 C C . THR A 1 98 ? 14.852 1.760 9.852 1.00 97.88 98 THR A C 1
ATOM 747 O O . THR A 1 98 ? 15.752 1.558 10.667 1.00 97.88 98 THR A O 1
ATOM 750 N N . ILE A 1 99 ? 14.527 0.879 8.909 1.00 98.38 99 ILE A N 1
ATOM 751 C CA . ILE A 1 99 ? 15.371 -0.280 8.610 1.00 98.38 99 ILE A CA 1
ATOM 752 C C . ILE A 1 99 ? 16.691 0.139 7.954 1.00 98.38 99 ILE A C 1
ATOM 754 O O . ILE A 1 99 ? 16.789 1.196 7.324 1.00 98.38 99 ILE A O 1
ATOM 758 N N . ASP A 1 100 ? 17.673 -0.753 8.012 1.00 98.06 100 ASP A N 1
ATOM 759 C CA . ASP A 1 100 ? 18.823 -0.739 7.117 1.00 98.06 100 ASP A CA 1
ATOM 760 C C . ASP A 1 100 ? 18.517 -1.623 5.901 1.00 98.06 100 ASP A C 1
ATOM 762 O O . ASP A 1 100 ? 18.407 -2.848 6.001 1.00 98.06 100 ASP A O 1
ATOM 766 N N . ARG A 1 101 ? 18.389 -1.000 4.725 1.00 95.75 101 ARG A N 1
ATOM 767 C CA . ARG A 1 101 ? 18.052 -1.712 3.482 1.00 95.75 101 ARG A CA 1
ATOM 768 C C . ARG A 1 101 ? 19.110 -2.745 3.076 1.00 95.75 101 ARG A C 1
ATOM 770 O O . ARG A 1 101 ? 18.767 -3.666 2.343 1.00 95.75 101 ARG A O 1
ATOM 777 N N . SER A 1 102 ? 20.359 -2.631 3.540 1.00 97.69 102 SER A N 1
ATOM 778 C CA . SER A 1 102 ? 21.410 -3.620 3.243 1.00 97.69 102 SER A CA 1
ATOM 779 C C . SER A 1 102 ? 21.171 -4.978 3.913 1.00 97.69 102 SER A C 1
ATOM 781 O O . SER A 1 102 ? 21.735 -5.982 3.483 1.00 97.69 102 SER A O 1
ATOM 783 N N . ARG A 1 103 ? 20.306 -5.022 4.934 1.00 97.75 103 ARG A N 1
ATOM 784 C CA . ARG A 1 103 ? 19.937 -6.230 5.686 1.00 97.75 103 ARG A CA 1
ATOM 785 C C . ARG A 1 103 ? 18.587 -6.809 5.270 1.00 97.75 103 ARG A C 1
ATOM 787 O O . ARG A 1 103 ? 18.049 -7.645 5.984 1.00 97.75 103 ARG A O 1
ATOM 794 N N . TRP A 1 104 ? 18.020 -6.339 4.160 1.00 98.00 104 TRP A N 1
ATOM 795 C CA . TRP A 1 104 ? 16.707 -6.775 3.705 1.00 98.00 104 TRP A CA 1
ATOM 796 C C . TRP A 1 104 ? 16.698 -8.267 3.351 1.00 98.00 104 TRP A C 1
ATOM 798 O O . TRP A 1 104 ? 17.287 -8.671 2.348 1.00 98.00 104 TRP A O 1
ATOM 808 N N . ASP A 1 105 ? 15.946 -9.060 4.114 1.00 97.75 105 ASP A N 1
ATOM 809 C CA . ASP A 1 105 ? 15.662 -10.461 3.819 1.00 97.75 105 ASP A CA 1
ATOM 810 C C . ASP A 1 105 ? 14.155 -10.751 3.902 1.00 97.75 105 ASP A C 1
ATOM 812 O O . ASP A 1 105 ? 13.510 -10.634 4.946 1.00 97.75 105 ASP A O 1
ATOM 816 N N . TRP A 1 106 ? 13.578 -11.185 2.781 1.00 97.50 106 TRP A N 1
ATOM 817 C CA . TRP A 1 106 ? 12.174 -11.588 2.725 1.00 97.50 106 TRP A CA 1
ATOM 818 C C . TRP A 1 106 ? 11.855 -12.799 3.607 1.00 97.50 106 TRP A C 1
ATOM 820 O O . TRP A 1 106 ? 10.704 -12.945 4.012 1.00 97.50 106 TRP A O 1
ATOM 830 N N . ALA A 1 107 ? 12.833 -13.654 3.913 1.00 97.44 107 ALA A N 1
ATOM 831 C CA . ALA A 1 107 ? 12.634 -14.806 4.787 1.00 97.44 107 ALA A CA 1
ATOM 832 C C . ALA A 1 107 ? 12.384 -14.411 6.251 1.00 97.44 107 ALA A C 1
ATOM 834 O O . ALA A 1 107 ? 11.813 -15.204 7.002 1.00 97.44 107 ALA A O 1
ATOM 835 N N . GLU A 1 108 ? 12.777 -13.199 6.653 1.00 97.62 108 GLU A N 1
ATOM 836 C CA . GLU A 1 108 ? 12.610 -12.714 8.023 1.00 97.62 108 GLU A CA 1
ATOM 837 C C . GLU A 1 108 ? 11.225 -12.119 8.284 1.00 97.62 108 GLU A C 1
ATOM 839 O O . GLU A 1 108 ? 10.781 -12.124 9.431 1.00 97.62 108 GLU A O 1
ATOM 844 N N . VAL A 1 109 ? 10.497 -11.693 7.244 1.00 96.88 109 VAL A N 1
ATOM 845 C CA . VAL A 1 109 ? 9.178 -11.044 7.377 1.00 96.88 109 VAL A CA 1
ATOM 846 C C . VAL A 1 109 ? 8.193 -11.895 8.187 1.00 96.88 109 VAL A C 1
ATOM 848 O O . VAL A 1 109 ? 7.530 -11.375 9.075 1.00 96.88 109 VAL A O 1
ATOM 851 N N . ASP A 1 110 ? 8.137 -13.207 7.966 1.00 95.38 110 ASP A N 1
ATOM 852 C CA . ASP A 1 110 ? 7.223 -14.092 8.709 1.00 95.38 110 ASP A CA 1
ATOM 853 C C . ASP A 1 110 ? 7.810 -14.617 10.037 1.00 95.38 110 ASP A C 1
ATOM 855 O O . ASP A 1 110 ? 7.163 -15.390 10.745 1.00 95.38 110 ASP A O 1
ATOM 859 N N . ARG A 1 111 ? 9.041 -14.222 10.390 1.00 96.75 111 ARG A N 1
ATOM 860 C CA . ARG A 1 111 ? 9.773 -14.707 11.578 1.00 96.75 111 ARG A CA 1
ATOM 861 C C . ARG A 1 111 ? 9.777 -13.734 12.750 1.00 96.75 111 ARG A C 1
ATOM 863 O O . ARG A 1 111 ? 10.247 -14.091 13.827 1.00 96.75 111 ARG A O 1
ATOM 870 N N . ASN A 1 112 ? 9.246 -12.529 12.569 1.00 95.88 112 ASN A N 1
ATOM 871 C CA . ASN A 1 112 ? 9.163 -11.515 13.616 1.00 95.88 112 ASN A CA 1
ATOM 872 C C . ASN A 1 112 ? 7.764 -10.875 13.662 1.00 95.88 112 ASN A C 1
ATOM 874 O O . ASN A 1 112 ? 7.053 -10.864 12.656 1.00 95.88 112 ASN A O 1
ATOM 878 N N . PRO A 1 113 ? 7.344 -10.313 14.810 1.00 94.12 113 PRO A N 1
ATOM 879 C CA . PRO A 1 113 ? 5.984 -9.796 14.981 1.00 94.12 113 PRO A CA 1
ATOM 880 C C . PRO A 1 113 ? 5.705 -8.498 14.206 1.00 94.12 113 PRO A C 1
ATOM 882 O O . PRO A 1 113 ? 4.564 -8.035 14.183 1.00 94.12 113 PRO A O 1
ATOM 885 N N . PHE A 1 114 ? 6.725 -7.892 13.595 1.00 95.88 114 PHE A N 1
ATOM 886 C CA . PHE A 1 114 ? 6.612 -6.623 12.880 1.00 95.88 114 PHE A CA 1
ATOM 887 C C . PHE A 1 114 ? 6.442 -6.782 11.377 1.00 95.88 114 PHE A C 1
ATOM 889 O O . PHE A 1 114 ? 6.204 -5.780 10.705 1.00 95.88 114 PHE A O 1
ATOM 896 N N . PHE A 1 115 ? 6.565 -7.997 10.837 1.00 97.44 115 PHE A N 1
ATOM 897 C CA . PHE A 1 115 ? 6.641 -8.205 9.391 1.00 97.44 115 PHE A CA 1
ATOM 898 C C . PHE A 1 115 ? 7.794 -7.408 8.761 1.00 97.44 115 PHE A C 1
ATOM 900 O O . PHE A 1 115 ? 7.660 -6.810 7.693 1.00 97.44 115 PHE A O 1
ATOM 907 N N . CYS A 1 116 ? 8.918 -7.334 9.477 1.00 98.06 116 CYS A N 1
ATOM 908 C CA . CYS A 1 116 ? 10.094 -6.565 9.091 1.00 98.06 116 CYS A CA 1
ATOM 909 C C . CYS A 1 116 ? 11.108 -7.459 8.356 1.00 98.06 116 CYS A C 1
ATOM 911 O O . CYS A 1 116 ? 11.371 -8.563 8.824 1.00 98.06 116 CYS A O 1
ATOM 913 N N . PRO A 1 117 ? 11.719 -7.007 7.254 1.00 98.12 117 PRO A N 1
ATOM 914 C CA . PRO A 1 117 ? 12.760 -7.756 6.554 1.00 98.12 117 PRO A CA 1
ATOM 915 C C . PRO A 1 117 ? 14.155 -7.538 7.158 1.00 98.12 117 PRO A C 1
ATOM 917 O O . PRO A 1 117 ? 15.103 -8.187 6.741 1.00 98.12 117 PRO A O 1
ATOM 920 N N . ASP A 1 118 ? 14.298 -6.607 8.106 1.00 98.44 118 ASP A N 1
ATOM 921 C CA . ASP A 1 118 ? 15.539 -6.335 8.832 1.00 98.44 118 ASP A CA 1
ATOM 922 C C . ASP A 1 118 ? 15.410 -6.862 10.275 1.00 98.44 118 ASP A C 1
ATOM 924 O O . ASP A 1 118 ? 14.722 -6.236 11.097 1.00 98.44 118 ASP A O 1
ATOM 928 N N . PRO A 1 119 ? 16.053 -7.995 10.615 1.00 96.56 119 PRO A N 1
ATOM 929 C CA . PRO A 1 119 ? 15.908 -8.615 11.931 1.00 96.56 119 PRO A CA 1
ATOM 930 C C . PRO A 1 119 ? 16.488 -7.755 13.064 1.00 96.56 119 PRO A C 1
ATOM 932 O O . PRO A 1 119 ? 16.014 -7.830 14.197 1.00 96.56 119 PRO A O 1
ATOM 935 N N . VAL A 1 120 ? 17.474 -6.896 12.777 1.00 97.31 120 VAL A N 1
ATOM 936 C CA . VAL A 1 120 ? 18.070 -6.012 13.791 1.00 97.31 120 VAL A CA 1
ATOM 937 C C . VAL A 1 120 ? 17.125 -4.859 14.111 1.00 97.31 120 VAL A C 1
ATOM 939 O O . VAL A 1 120 ? 16.917 -4.542 15.282 1.00 97.31 120 VAL A O 1
ATOM 942 N N . ALA A 1 121 ? 16.518 -4.251 13.088 1.00 97.62 121 ALA A N 1
ATOM 943 C CA . ALA A 1 121 ? 15.498 -3.226 13.300 1.00 97.62 121 ALA A CA 1
ATOM 944 C C . ALA A 1 121 ? 14.278 -3.800 14.041 1.00 97.62 121 ALA A C 1
ATOM 946 O O . ALA A 1 121 ? 13.789 -3.177 14.980 1.00 97.62 121 ALA A O 1
ATOM 947 N N . ALA A 1 122 ? 13.843 -5.017 13.686 1.00 96.56 122 ALA A N 1
ATOM 948 C CA . ALA A 1 122 ? 12.739 -5.699 14.363 1.00 96.56 122 ALA A CA 1
ATOM 949 C C . ALA A 1 122 ? 12.991 -5.846 15.873 1.00 96.56 122 ALA A C 1
ATOM 951 O O . ALA A 1 122 ? 12.127 -5.496 16.674 1.00 96.56 122 ALA A O 1
ATOM 952 N N . GLN A 1 123 ? 14.193 -6.281 16.265 1.00 95.19 123 GLN A N 1
ATOM 953 C CA . GLN A 1 123 ? 14.578 -6.408 17.672 1.00 95.19 123 GLN A CA 1
ATOM 954 C C . GLN A 1 123 ? 14.567 -5.053 18.404 1.00 95.19 123 GLN A C 1
ATOM 956 O O . GLN A 1 123 ? 14.049 -4.945 19.513 1.00 95.19 123 GLN A O 1
ATOM 961 N N . GLN A 1 124 ? 15.095 -3.995 17.782 1.00 94.75 124 GLN A N 1
ATOM 962 C CA . GLN A 1 124 ? 15.106 -2.642 18.365 1.00 94.75 124 GLN A CA 1
ATOM 963 C C . GLN A 1 124 ? 13.692 -2.065 18.546 1.00 94.75 124 GLN A C 1
ATOM 965 O O . GLN A 1 124 ? 13.413 -1.300 19.482 1.00 94.75 124 GLN A O 1
ATOM 970 N N . TRP A 1 125 ? 12.775 -2.433 17.653 1.00 96.38 125 TRP A N 1
ATOM 971 C CA . TRP A 1 125 ? 11.387 -2.000 17.708 1.00 96.38 125 TRP A CA 1
ATOM 972 C C . TRP A 1 125 ? 10.597 -2.647 18.848 1.00 96.38 125 TRP A C 1
ATOM 974 O O . TRP A 1 125 ? 9.692 -1.985 19.357 1.00 96.38 125 TRP A O 1
ATOM 984 N N . GLU A 1 126 ? 10.945 -3.858 19.302 1.00 91.81 126 GLU A N 1
ATOM 985 C CA . GLU A 1 126 ? 10.308 -4.499 20.470 1.00 91.81 126 GLU A CA 1
ATOM 986 C C . GLU A 1 126 ? 10.406 -3.604 21.709 1.00 91.81 126 GLU A C 1
ATOM 988 O O . GLU A 1 126 ? 9.390 -3.193 22.276 1.00 91.81 126 GLU A O 1
ATOM 993 N N . GLU A 1 127 ? 11.627 -3.206 22.068 1.00 88.44 127 GLU A N 1
ATOM 994 C CA . GLU A 1 127 ? 11.886 -2.368 23.243 1.00 88.44 127 GLU A CA 1
ATOM 995 C C . GLU A 1 127 ? 11.192 -1.003 23.136 1.00 88.44 127 GLU A C 1
ATOM 997 O O . GLU A 1 127 ? 10.602 -0.482 24.094 1.00 88.44 127 GLU A O 1
ATOM 1002 N N . SER A 1 128 ? 11.240 -0.426 21.936 1.00 89.31 128 SER A N 1
ATOM 1003 C CA . SER A 1 128 ? 10.685 0.891 21.646 1.00 89.31 128 SER A CA 1
ATOM 1004 C C . SER A 1 128 ? 9.158 0.899 21.714 1.00 89.31 128 SER A C 1
ATOM 1006 O O . SER A 1 128 ? 8.566 1.807 22.312 1.00 89.31 128 SER A O 1
ATOM 1008 N N . LEU A 1 129 ? 8.504 -0.112 21.136 1.00 90.69 129 LEU A N 1
ATOM 1009 C CA . LEU A 1 129 ? 7.050 -0.226 21.137 1.00 90.69 129 LEU A CA 1
ATOM 1010 C C . LEU A 1 129 ? 6.521 -0.541 22.540 1.00 90.69 129 LEU A C 1
ATOM 1012 O O . LEU A 1 129 ? 5.509 0.034 22.949 1.00 90.69 129 LEU A O 1
ATOM 1016 N N . ASP A 1 130 ? 7.237 -1.350 23.322 1.00 88.94 130 ASP A N 1
ATOM 1017 C CA . ASP A 1 130 ? 6.902 -1.602 24.725 1.00 88.94 130 ASP A CA 1
ATOM 1018 C C . ASP A 1 130 ? 6.983 -0.334 25.581 1.00 88.94 130 ASP A C 1
ATOM 1020 O O . ASP A 1 130 ? 6.143 -0.103 26.460 1.00 88.94 130 ASP A O 1
ATOM 1024 N N . ALA A 1 131 ? 7.962 0.539 25.330 1.00 89.44 131 ALA A N 1
ATOM 1025 C CA . ALA A 1 131 ? 8.033 1.840 25.989 1.00 89.44 131 ALA A CA 1
ATOM 1026 C C . ALA A 1 131 ? 6.851 2.753 25.605 1.00 89.44 131 ALA A C 1
ATOM 1028 O O . ALA A 1 131 ? 6.277 3.416 26.473 1.00 89.44 131 ALA A O 1
ATOM 1029 N N . VAL A 1 132 ? 6.451 2.773 24.328 1.00 90.88 132 VAL A N 1
ATOM 1030 C CA . VAL A 1 132 ? 5.276 3.526 23.847 1.00 90.88 132 VAL A CA 1
ATOM 1031 C C . VAL A 1 132 ? 3.988 3.002 24.486 1.00 90.88 132 VAL A C 1
ATOM 1033 O O . VAL A 1 132 ? 3.198 3.792 25.011 1.00 90.88 132 VAL A O 1
ATOM 1036 N N . ARG A 1 133 ? 3.813 1.676 24.5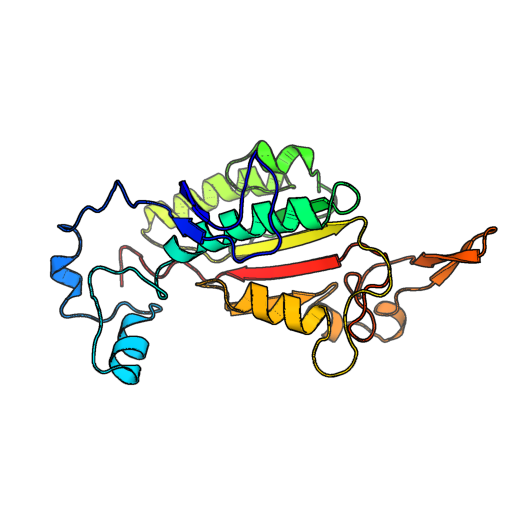22 1.00 88.00 133 ARG A N 1
ATOM 1037 C CA . ARG A 1 133 ? 2.652 1.004 25.115 1.00 88.00 133 ARG A CA 1
ATOM 1038 C C . ARG A 1 133 ? 2.535 1.268 26.613 1.00 88.00 133 ARG A C 1
ATOM 1040 O O . ARG A 1 133 ? 1.442 1.572 27.082 1.00 88.00 133 ARG A O 1
ATOM 1047 N N . ARG A 1 134 ? 3.640 1.203 27.367 1.00 89.31 134 ARG A N 1
ATOM 1048 C CA . ARG A 1 134 ? 3.652 1.491 28.818 1.00 89.31 134 ARG A CA 1
ATOM 1049 C C . ARG A 1 134 ? 3.223 2.919 29.149 1.00 89.31 134 ARG A C 1
ATOM 1051 O O . ARG A 1 134 ? 2.624 3.140 30.194 1.00 89.31 134 ARG A O 1
ATOM 1058 N N . ARG A 1 135 ? 3.482 3.876 28.253 1.00 90.00 135 ARG A N 1
ATOM 1059 C CA . ARG A 1 135 ? 3.003 5.264 28.377 1.00 90.00 135 ARG A CA 1
ATOM 1060 C C . ARG A 1 135 ? 1.572 5.462 27.868 1.00 90.00 135 ARG A C 1
ATOM 1062 O O . ARG A 1 135 ? 1.103 6.592 27.825 1.00 90.00 135 ARG A O 1
ATOM 1069 N N . GLY A 1 136 ? 0.897 4.394 27.441 1.00 87.06 136 GLY A N 1
ATOM 1070 C CA . GLY A 1 136 ? -0.459 4.465 26.908 1.00 87.06 136 GLY A CA 1
ATOM 1071 C C . GLY A 1 136 ? -0.571 5.200 25.578 1.00 87.06 136 GLY A C 1
ATOM 1072 O O . GLY A 1 136 ? -1.651 5.687 25.266 1.00 87.06 136 GLY A O 1
ATOM 1073 N N . SER A 1 137 ? 0.525 5.319 24.824 1.00 91.75 137 SER A N 1
ATOM 1074 C CA . SER A 1 137 ? 0.586 6.068 23.568 1.00 91.75 137 SER A CA 1
ATOM 1075 C C . SER A 1 137 ? 0.605 5.128 22.355 1.00 91.75 137 SER A C 1
ATOM 1077 O O . SER A 1 137 ? 0.515 3.907 22.487 1.00 91.75 137 SER A O 1
ATOM 1079 N N . SER A 1 138 ? 0.714 5.695 21.159 1.00 92.19 138 SER A N 1
ATOM 1080 C CA . SER A 1 138 ? 0.814 4.977 19.891 1.00 92.19 138 SER A CA 1
ATOM 1081 C C . SER A 1 138 ? 1.890 5.611 19.011 1.00 92.19 138 SER A C 1
ATOM 1083 O O . SER A 1 138 ? 2.350 6.725 19.262 1.00 92.19 138 SER A O 1
ATOM 1085 N N . ILE A 1 139 ? 2.316 4.894 17.974 1.00 94.62 139 ILE A N 1
ATOM 1086 C CA . ILE A 1 139 ? 3.369 5.343 17.065 1.00 94.62 139 ILE A CA 1
ATOM 1087 C C . ILE A 1 139 ? 2.955 5.081 15.618 1.00 94.62 139 ILE A C 1
ATOM 1089 O O . ILE A 1 139 ? 2.179 4.167 15.343 1.00 94.6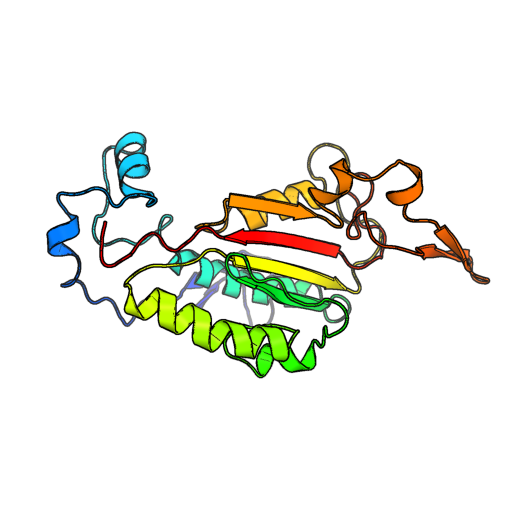2 139 ILE A O 1
ATOM 1093 N N . GLY A 1 140 ? 3.411 5.940 14.709 1.00 96.31 140 GLY A N 1
ATOM 1094 C CA . GLY A 1 140 ? 3.177 5.790 13.275 1.00 96.31 140 GLY A CA 1
ATOM 1095 C C . GLY A 1 140 ? 4.175 4.829 12.640 1.00 96.31 140 GLY A C 1
ATOM 1096 O O . GLY A 1 140 ? 5.152 4.421 13.271 1.00 96.31 140 GLY A O 1
ATOM 1097 N N . ALA A 1 141 ? 3.933 4.499 11.379 1.00 97.75 141 ALA A N 1
ATOM 1098 C CA . ALA A 1 141 ? 4.703 3.502 10.653 1.00 97.75 141 ALA A CA 1
ATOM 1099 C C . ALA A 1 141 ? 4.751 3.796 9.150 1.00 97.75 141 ALA A C 1
ATOM 1101 O O . ALA A 1 141 ? 3.839 4.430 8.611 1.00 97.75 141 ALA A O 1
ATOM 1102 N N . ILE A 1 142 ? 5.777 3.278 8.473 1.00 98.69 142 ILE A N 1
ATOM 1103 C CA . ILE A 1 142 ? 5.811 3.175 7.009 1.00 98.69 142 ILE A CA 1
ATOM 1104 C C . ILE A 1 142 ? 5.865 1.702 6.627 1.00 98.69 142 ILE A C 1
ATOM 1106 O O . ILE A 1 142 ? 6.712 0.955 7.117 1.00 98.69 142 ILE A O 1
ATOM 1110 N N . ILE A 1 143 ? 4.961 1.302 5.738 1.00 98.69 143 ILE A N 1
ATOM 1111 C CA . ILE A 1 143 ? 4.913 -0.037 5.148 1.00 98.69 143 ILE A CA 1
ATOM 1112 C C . ILE A 1 143 ? 5.335 0.092 3.683 1.00 98.69 143 ILE A C 1
ATOM 1114 O O . ILE A 1 143 ? 4.861 0.995 2.995 1.00 98.69 143 ILE A O 1
ATOM 1118 N N . GLU A 1 144 ? 6.210 -0.792 3.212 1.00 98.75 144 GLU A N 1
ATOM 1119 C CA . GLU A 1 144 ? 6.589 -0.937 1.802 1.00 98.75 144 GLU A CA 1
ATOM 1120 C C . GLU A 1 144 ? 5.886 -2.158 1.211 1.00 98.75 144 GLU A C 1
ATOM 1122 O O . GLU A 1 144 ? 5.831 -3.218 1.829 1.00 98.75 144 GLU A O 1
ATOM 1127 N N . VAL A 1 145 ? 5.324 -1.997 0.018 1.00 98.56 145 VAL A N 1
ATOM 1128 C CA . VAL A 1 145 ? 4.732 -3.061 -0.788 1.00 98.56 145 VAL A CA 1
A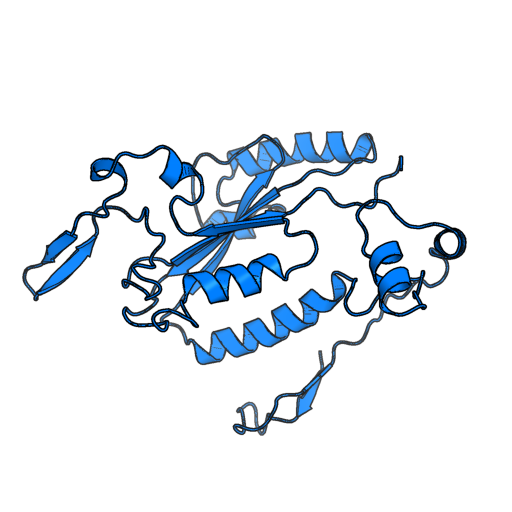TOM 1129 C C . VAL A 1 145 ? 5.537 -3.162 -2.073 1.00 98.56 145 VAL A C 1
ATOM 1131 O O . VAL A 1 145 ? 5.761 -2.160 -2.753 1.00 98.56 145 VAL A O 1
ATOM 1134 N N . VAL A 1 146 ? 5.952 -4.381 -2.398 1.00 98.69 146 VAL A N 1
ATOM 1135 C CA . VAL A 1 146 ? 6.735 -4.699 -3.589 1.00 98.69 146 VAL A CA 1
ATOM 1136 C C . VAL A 1 146 ? 5.971 -5.733 -4.405 1.00 98.69 146 VAL A C 1
ATOM 1138 O O . VAL A 1 146 ? 5.565 -6.768 -3.872 1.00 98.69 146 VAL A O 1
ATOM 1141 N N . ALA A 1 147 ? 5.762 -5.445 -5.688 1.00 98.50 147 ALA A N 1
ATOM 1142 C CA . ALA A 1 147 ? 5.242 -6.394 -6.661 1.00 98.50 147 ALA A CA 1
ATOM 1143 C C . ALA A 1 147 ? 6.314 -6.696 -7.714 1.00 98.50 147 ALA A C 1
ATOM 1145 O O . ALA A 1 147 ? 6.708 -5.821 -8.481 1.00 98.50 147 ALA A O 1
ATOM 1146 N N . GLU A 1 148 ? 6.785 -7.937 -7.749 1.00 98.44 148 GLU A N 1
ATOM 1147 C CA . GLU A 1 148 ? 7.763 -8.441 -8.717 1.00 98.44 148 GLU A CA 1
ATOM 1148 C C . GLU A 1 148 ? 7.080 -9.279 -9.797 1.00 98.44 148 GLU A C 1
ATOM 1150 O O . GLU A 1 148 ? 6.003 -9.830 -9.567 1.00 98.44 148 GLU A O 1
ATOM 1155 N N . GLY A 1 149 ? 7.712 -9.379 -10.971 1.00 97.31 149 GLY A N 1
ATOM 1156 C CA . GLY A 1 149 ? 7.171 -10.116 -12.120 1.00 97.31 149 GLY A CA 1
ATOM 1157 C C . GLY A 1 149 ? 6.019 -9.405 -12.834 1.00 97.31 149 GLY A C 1
ATOM 1158 O O . GLY A 1 149 ? 5.345 -10.000 -13.669 1.00 97.31 149 GLY A O 1
ATOM 1159 N N . VAL A 1 150 ? 5.779 -8.128 -12.518 1.00 97.69 150 VAL A N 1
ATOM 1160 C CA . VAL A 1 150 ? 4.776 -7.307 -13.202 1.00 97.69 150 VAL A CA 1
ATOM 1161 C C . VAL A 1 150 ? 5.228 -7.091 -14.651 1.00 97.69 150 VAL A C 1
ATOM 1163 O O . VAL A 1 150 ? 6.300 -6.522 -14.851 1.00 97.69 150 VAL A O 1
ATOM 1166 N N . PRO A 1 151 ? 4.451 -7.504 -15.669 1.00 95.81 151 PRO A N 1
ATOM 1167 C CA . PRO A 1 151 ? 4.846 -7.302 -17.056 1.00 95.81 151 PRO A CA 1
ATOM 1168 C C . PRO A 1 151 ? 4.854 -5.807 -17.403 1.00 95.81 151 PRO A C 1
ATOM 1170 O O . PRO A 1 151 ? 4.078 -5.039 -16.819 1.00 95.81 151 PRO A O 1
ATOM 1173 N N . PRO A 1 152 ? 5.689 -5.365 -18.358 1.00 95.56 152 PRO A N 1
ATOM 1174 C CA . PRO A 1 152 ? 5.601 -4.007 -18.873 1.00 95.56 152 PRO A CA 1
ATOM 1175 C C . PRO A 1 152 ? 4.253 -3.777 -19.573 1.00 95.56 152 PRO A C 1
ATOM 1177 O O . PRO A 1 152 ? 3.716 -4.681 -20.213 1.00 95.56 152 PRO A O 1
ATOM 1180 N N . GLY A 1 153 ? 3.715 -2.559 -19.481 1.00 95.56 153 GLY A N 1
ATOM 1181 C CA . GLY A 1 153 ? 2.508 -2.159 -20.218 1.00 95.56 153 GLY A CA 1
ATOM 1182 C C . GLY A 1 153 ? 1.193 -2.138 -19.429 1.00 95.56 153 GLY A C 1
ATOM 1183 O O . GLY A 1 153 ? 0.157 -1.844 -20.020 1.00 95.56 153 GLY A O 1
ATOM 1184 N N . LEU A 1 154 ? 1.195 -2.412 -18.120 1.00 96.38 154 LEU A N 1
ATOM 1185 C CA . LEU A 1 154 ? 0.008 -2.255 -17.272 1.00 96.38 154 LEU A CA 1
ATOM 1186 C C . LEU A 1 154 ? -0.194 -0.794 -16.861 1.00 96.38 154 LEU A C 1
ATOM 1188 O O . LEU A 1 154 ? 0.755 -0.118 -16.477 1.00 96.38 154 LEU A O 1
ATOM 1192 N N . GLY A 1 155 ? -1.448 -0.346 -16.862 1.00 94.69 155 GLY A N 1
ATOM 1193 C CA . GLY A 1 155 ? -1.837 1.043 -16.607 1.00 94.69 155 GLY A CA 1
ATOM 1194 C C . GLY A 1 155 ? -2.275 1.755 -17.883 1.00 94.69 155 GLY A C 1
ATOM 1195 O O . GLY A 1 155 ? -2.021 1.287 -18.993 1.00 94.69 155 GLY A O 1
ATOM 1196 N N . ALA A 1 156 ? -2.953 2.890 -17.731 1.00 91.81 156 ALA A N 1
ATOM 1197 C CA . ALA A 1 156 ? -3.358 3.732 -18.846 1.00 91.81 156 ALA A CA 1
ATOM 1198 C C . ALA A 1 156 ? -2.797 5.153 -18.688 1.00 91.81 156 ALA A C 1
ATOM 1200 O O . ALA A 1 156 ? -2.733 5.689 -17.580 1.00 91.81 156 ALA A O 1
ATOM 1201 N N . PRO A 1 157 ? -2.412 5.824 -19.784 1.00 84.12 157 PRO A N 1
ATOM 1202 C CA . PRO A 1 157 ? -2.007 7.218 -19.712 1.00 84.12 157 PRO A CA 1
ATOM 1203 C C . PRO A 1 157 ? -3.110 8.140 -19.163 1.00 84.12 157 PRO A C 1
ATOM 1205 O O . PRO A 1 157 ? -4.305 7.919 -19.348 1.00 84.12 157 PRO A O 1
ATOM 1208 N N . VAL A 1 158 ? -2.670 9.257 -18.579 1.00 86.31 158 VAL A N 1
ATOM 1209 C CA . VAL A 1 158 ? -3.481 10.423 -18.175 1.00 86.31 158 VAL A CA 1
ATOM 1210 C C . VAL A 1 158 ? -4.424 10.199 -16.984 1.00 86.31 158 VAL A C 1
ATOM 1212 O O . VAL A 1 158 ? -4.202 10.848 -15.962 1.00 86.31 158 VAL A O 1
ATOM 1215 N N . TYR A 1 159 ? -5.443 9.340 -17.089 1.00 89.38 159 TYR A N 1
ATOM 1216 C CA . TYR A 1 159 ? -6.535 9.265 -16.098 1.00 89.38 159 TYR A CA 1
ATOM 1217 C C . TYR A 1 159 ? -6.551 7.998 -15.239 1.00 89.38 159 TYR A C 1
ATOM 1219 O O . TYR A 1 159 ? -6.922 8.093 -14.073 1.00 89.38 159 TYR A O 1
ATOM 1227 N N . ASP A 1 160 ? -6.078 6.869 -15.767 1.00 92.25 160 ASP A N 1
ATOM 1228 C CA . ASP A 1 160 ? -6.005 5.589 -15.044 1.00 92.25 160 ASP A CA 1
ATOM 1229 C C . ASP A 1 160 ? -4.553 5.095 -15.009 1.00 92.25 160 ASP A C 1
ATOM 1231 O O . ASP A 1 160 ? -4.214 3.962 -15.369 1.00 92.25 160 ASP A O 1
ATOM 1235 N N . LYS A 1 161 ? -3.658 6.014 -14.627 1.00 97.75 161 LYS A N 1
ATOM 1236 C CA . LYS A 1 161 ? -2.247 5.692 -14.434 1.00 97.75 161 LYS A CA 1
ATOM 1237 C C . LYS A 1 161 ? -2.110 4.683 -13.300 1.00 97.75 161 LYS A C 1
ATOM 1239 O O . LYS A 1 161 ? -2.754 4.821 -12.259 1.00 97.75 161 LYS A O 1
ATOM 1244 N N . LEU A 1 162 ? -1.218 3.714 -13.475 1.00 97.81 162 LEU A N 1
ATOM 1245 C CA . LEU A 1 162 ? -1.012 2.649 -12.497 1.00 97.81 162 LEU A CA 1
ATOM 1246 C C . LEU A 1 162 ? -0.619 3.196 -11.114 1.00 97.81 162 LEU A C 1
ATOM 1248 O O . LEU A 1 162 ? -1.137 2.744 -10.095 1.00 97.81 162 LEU A O 1
ATOM 1252 N N . ASP A 1 163 ? 0.256 4.201 -11.071 1.00 97.75 163 ASP A N 1
ATOM 1253 C CA . ASP A 1 163 ? 0.670 4.879 -9.838 1.00 97.75 163 ASP A CA 1
ATOM 1254 C C . ASP A 1 163 ? -0.491 5.628 -9.166 1.00 97.75 163 ASP A C 1
ATOM 1256 O O . ASP A 1 163 ? -0.630 5.573 -7.943 1.00 97.75 163 ASP A O 1
ATOM 1260 N N . ALA A 1 164 ? -1.363 6.273 -9.944 1.00 97.69 164 ALA A N 1
ATOM 1261 C CA . ALA A 1 164 ? -2.551 6.955 -9.443 1.00 97.69 164 ALA A CA 1
ATOM 1262 C C . ALA A 1 164 ? -3.560 5.974 -8.823 1.00 97.69 164 ALA A C 1
ATOM 1264 O O . ALA A 1 164 ? -4.086 6.237 -7.735 1.00 97.69 164 ALA A O 1
ATOM 1265 N N . ASP A 1 165 ? -3.792 4.828 -9.463 1.00 97.31 165 ASP A N 1
ATOM 1266 C CA . ASP A 1 165 ? -4.684 3.789 -8.944 1.00 97.31 165 ASP A CA 1
ATOM 1267 C C . ASP A 1 165 ? -4.129 3.125 -7.683 1.00 97.31 165 ASP A C 1
ATOM 1269 O O . ASP A 1 165 ? -4.856 2.965 -6.696 1.00 97.31 165 ASP A O 1
ATOM 1273 N N . ILE A 1 166 ? -2.829 2.812 -7.663 1.00 98.00 166 ILE A N 1
ATOM 1274 C CA . ILE A 1 166 ? -2.148 2.306 -6.466 1.00 98.00 166 ILE A CA 1
ATOM 1275 C C . ILE A 1 166 ? -2.230 3.339 -5.339 1.00 98.00 166 ILE A C 1
ATOM 1277 O O . ILE A 1 166 ? -2.612 2.997 -4.216 1.00 98.00 166 ILE A O 1
ATOM 1281 N N . ALA A 1 167 ? -1.944 4.612 -5.625 1.00 98.25 167 ALA A N 1
ATOM 1282 C CA . ALA A 1 167 ? -2.005 5.681 -4.636 1.00 98.25 167 ALA A CA 1
ATOM 1283 C C . ALA A 1 167 ? -3.407 5.826 -4.041 1.00 98.25 167 ALA A C 1
ATOM 1285 O O . ALA A 1 167 ? -3.560 5.884 -2.820 1.00 98.25 167 ALA A O 1
ATOM 1286 N N . LYS A 1 168 ? -4.446 5.813 -4.878 1.00 97.94 168 LYS A N 1
ATOM 1287 C CA . LYS A 1 168 ? -5.845 5.840 -4.440 1.00 97.94 168 LYS A CA 1
ATOM 1288 C C . LYS A 1 168 ? -6.192 4.622 -3.584 1.00 97.94 168 LYS A C 1
ATOM 1290 O O . LYS A 1 168 ? -6.795 4.780 -2.520 1.00 97.94 168 LYS A O 1
ATOM 1295 N N . ALA A 1 169 ? -5.809 3.421 -4.019 1.00 97.56 169 ALA A N 1
ATOM 1296 C CA . ALA A 1 169 ? -6.080 2.183 -3.298 1.00 97.56 169 ALA A CA 1
ATOM 1297 C C . ALA A 1 169 ? -5.424 2.188 -1.909 1.00 97.56 169 ALA A C 1
ATOM 1299 O O . ALA A 1 169 ? -6.111 1.950 -0.912 1.00 97.56 169 ALA A O 1
ATOM 1300 N N . LEU A 1 170 ? -4.141 2.544 -1.824 1.00 98.25 170 LEU A N 1
ATOM 1301 C CA . LEU A 1 170 ? -3.388 2.598 -0.570 1.00 98.25 170 LEU A CA 1
ATOM 1302 C C . LEU A 1 170 ? -3.856 3.738 0.344 1.00 98.25 170 LEU A C 1
ATOM 1304 O O . LEU A 1 170 ? -4.106 3.510 1.525 1.00 98.25 170 LEU A O 1
ATOM 1308 N N . MET A 1 171 ? -4.067 4.945 -0.189 1.00 98.25 171 MET A N 1
ATOM 1309 C CA . MET A 1 171 ? -4.539 6.104 0.586 1.00 98.25 171 MET A CA 1
ATOM 1310 C C . MET A 1 171 ? -5.950 5.893 1.151 1.00 98.25 171 MET A C 1
ATOM 1312 O O . MET A 1 171 ? -6.312 6.470 2.175 1.00 98.25 171 MET A O 1
ATOM 1316 N N . SER A 1 172 ? -6.763 5.057 0.500 1.00 96.75 172 SER A N 1
ATOM 1317 C CA . SER A 1 172 ? -8.107 4.725 0.982 1.00 96.75 172 SER A CA 1
ATOM 1318 C C . SER A 1 172 ? -8.120 3.794 2.201 1.00 96.75 172 SER A C 1
ATOM 1320 O O . SER A 1 172 ? -9.194 3.535 2.751 1.00 96.75 172 SER A O 1
ATOM 1322 N N . ILE A 1 173 ? -6.973 3.233 2.598 1.00 96.12 173 ILE A N 1
ATOM 1323 C CA . ILE A 1 173 ? -6.859 2.411 3.803 1.00 96.12 173 ILE A CA 1
ATOM 1324 C C . ILE A 1 173 ? -6.928 3.329 5.026 1.00 96.12 173 ILE A C 1
ATOM 1326 O O . ILE A 1 173 ? -6.272 4.369 5.100 1.00 96.12 173 ILE A O 1
ATOM 1330 N N . ASN A 1 174 ? -7.736 2.948 6.015 1.00 92.75 174 ASN A N 1
ATOM 1331 C CA . ASN A 1 174 ? -7.914 3.748 7.222 1.00 92.75 174 ASN A CA 1
ATOM 1332 C C . ASN A 1 174 ? -6.559 4.002 7.910 1.00 92.75 174 ASN A C 1
ATOM 1334 O O . ASN A 1 174 ? -5.721 3.112 7.995 1.00 92.75 174 ASN A O 1
ATOM 1338 N N . ALA A 1 175 ? -6.379 5.221 8.427 1.00 93.69 175 ALA A N 1
ATOM 1339 C CA . ALA A 1 175 ? -5.139 5.734 9.024 1.00 93.69 175 ALA A CA 1
ATOM 1340 C C . ALA A 1 175 ? -3.971 6.023 8.056 1.00 93.69 175 ALA A C 1
ATOM 1342 O O . ALA A 1 175 ? -3.010 6.664 8.485 1.00 93.69 175 ALA A O 1
ATOM 1343 N N . VAL A 1 176 ? -4.057 5.685 6.765 1.00 97.56 176 VAL A N 1
ATOM 1344 C CA . VAL A 1 176 ? -3.044 6.117 5.790 1.00 97.56 176 VAL A CA 1
ATOM 1345 C C . VAL A 1 176 ? -3.150 7.618 5.535 1.00 97.56 176 VAL A C 1
ATOM 1347 O O . VAL A 1 176 ? -4.242 8.167 5.363 1.00 97.56 176 VAL A O 1
ATOM 1350 N N . LYS A 1 177 ? -2.002 8.300 5.560 1.00 97.81 177 LYS A N 1
ATOM 1351 C CA . LYS A 1 177 ? -1.884 9.755 5.380 1.00 97.81 177 LYS A CA 1
ATOM 1352 C C . LYS A 1 177 ? -0.947 10.173 4.250 1.00 97.81 177 LYS A C 1
ATOM 1354 O O . LYS A 1 177 ? -0.994 11.336 3.862 1.00 97.81 177 LYS A O 1
ATOM 1359 N N . GLY A 1 178 ? -0.144 9.252 3.732 1.00 98.50 178 GLY A N 1
ATOM 1360 C CA . GLY A 1 178 ? 0.803 9.485 2.647 1.00 98.50 178 GLY A CA 1
ATOM 1361 C C . GLY A 1 178 ? 0.990 8.206 1.847 1.00 98.50 178 GLY A C 1
ATOM 1362 O O . GLY A 1 178 ? 0.955 7.120 2.427 1.00 98.50 178 GLY A O 1
ATOM 1363 N N . VAL A 1 179 ? 1.162 8.343 0.536 1.00 98.81 179 VAL A N 1
ATOM 1364 C CA . VAL A 1 179 ? 1.571 7.255 -0.353 1.00 98.81 179 VAL A CA 1
ATOM 1365 C C . VAL A 1 179 ? 2.652 7.789 -1.272 1.00 98.81 179 VAL A C 1
ATOM 1367 O O . VAL A 1 179 ? 2.564 8.929 -1.724 1.00 98.81 179 VAL A O 1
ATOM 1370 N N . GLU A 1 180 ? 3.653 6.967 -1.542 1.00 98.56 180 GLU A N 1
ATOM 1371 C CA . GLU A 1 180 ? 4.726 7.288 -2.466 1.00 98.56 180 GLU A CA 1
ATOM 1372 C C . GLU A 1 180 ? 5.110 6.071 -3.315 1.00 98.56 180 GLU A C 1
ATOM 1374 O O . GLU A 1 180 ? 4.935 4.932 -2.880 1.00 98.56 180 GLU A O 1
ATOM 1379 N N . ILE A 1 181 ? 5.610 6.319 -4.526 1.00 98.69 181 ILE A N 1
ATOM 1380 C CA . ILE A 1 181 ? 6.042 5.301 -5.494 1.00 98.69 181 ILE A CA 1
ATOM 1381 C C . ILE A 1 181 ? 7.548 5.454 -5.727 1.00 98.69 181 ILE A C 1
ATOM 1383 O O . ILE A 1 181 ? 8.034 6.578 -5.855 1.00 98.69 181 ILE A O 1
ATOM 1387 N N . GLY A 1 182 ? 8.287 4.344 -5.774 1.00 98.25 182 GLY A N 1
ATOM 1388 C CA . GLY A 1 182 ? 9.722 4.348 -6.075 1.00 98.25 182 GLY A CA 1
ATOM 1389 C C . GLY A 1 182 ? 10.550 5.094 -5.036 1.00 98.25 182 GLY A C 1
ATOM 1390 O O . GLY A 1 182 ? 10.496 4.757 -3.857 1.00 98.25 182 GLY A O 1
ATOM 1391 N N . ALA A 1 183 ? 11.312 6.104 -5.453 1.00 97.62 183 ALA A N 1
ATOM 1392 C CA . ALA A 1 183 ? 12.034 7.031 -4.580 1.00 97.62 183 ALA A CA 1
ATOM 1393 C C . ALA A 1 183 ? 11.088 7.972 -3.812 1.00 97.62 183 ALA A C 1
ATOM 1395 O O . ALA A 1 183 ? 11.452 8.505 -2.765 1.00 97.62 183 ALA A O 1
ATOM 1396 N N . GLY A 1 184 ? 9.852 8.141 -4.286 1.00 97.88 184 GLY A N 1
ATOM 1397 C CA . GLY A 1 184 ? 8.819 8.871 -3.571 1.00 97.88 184 GLY A CA 1
ATOM 1398 C C . GLY A 1 184 ? 9.164 10.336 -3.348 1.00 97.88 184 GLY A C 1
ATOM 1399 O O . GLY A 1 184 ? 9.615 11.023 -4.263 1.00 97.88 184 GLY A O 1
ATOM 1400 N N . PHE A 1 185 ? 8.981 10.824 -2.120 1.00 97.94 185 PHE A N 1
ATOM 1401 C CA . PHE A 1 185 ? 9.338 12.206 -1.785 1.00 97.94 185 PHE A CA 1
ATOM 1402 C C . PHE A 1 185 ? 10.845 12.484 -1.890 1.00 97.94 185 PHE A C 1
ATOM 1404 O O . PHE A 1 185 ? 11.222 13.633 -2.117 1.00 97.94 185 PHE A O 1
ATOM 1411 N N . ALA A 1 186 ? 11.707 11.462 -1.793 1.00 97.25 186 ALA A N 1
ATOM 1412 C CA . ALA A 1 186 ? 13.149 11.634 -1.976 1.00 97.25 186 ALA A CA 1
ATOM 1413 C C . ALA A 1 186 ? 13.518 12.016 -3.420 1.00 97.25 186 ALA A C 1
ATOM 1415 O O . ALA A 1 186 ? 14.557 12.629 -3.636 1.00 97.25 186 ALA A O 1
ATOM 1416 N N . ALA A 1 187 ? 12.653 11.747 -4.406 1.00 97.31 187 ALA A N 1
ATOM 1417 C CA . ALA A 1 187 ? 12.880 12.192 -5.781 1.00 97.31 187 ALA A CA 1
ATOM 1418 C C . ALA A 1 187 ? 12.993 13.724 -5.893 1.00 97.31 187 ALA A C 1
ATOM 1420 O O . ALA A 1 187 ? 13.694 14.230 -6.762 1.00 97.31 187 ALA A O 1
ATOM 1421 N N . ALA A 1 188 ? 12.357 14.479 -4.985 1.00 97.62 188 ALA A N 1
ATOM 1422 C CA . ALA A 1 188 ? 12.427 15.941 -4.970 1.00 97.62 188 ALA A CA 1
ATOM 1423 C C . ALA A 1 188 ? 13.819 16.492 -4.611 1.00 97.62 188 ALA A C 1
ATOM 1425 O O . ALA A 1 188 ? 14.056 17.687 -4.785 1.00 97.62 188 ALA A O 1
ATOM 1426 N N . THR A 1 189 ? 14.722 15.654 -4.089 1.00 97.00 189 THR A N 1
ATOM 1427 C CA . THR A 1 189 ? 16.095 16.044 -3.740 1.00 97.00 189 THR A CA 1
ATOM 1428 C C . THR A 1 189 ? 17.134 15.572 -4.754 1.00 97.00 189 THR A C 1
ATOM 1430 O O . THR A 1 189 ? 18.313 15.836 -4.546 1.00 97.00 189 THR A O 1
ATOM 1433 N N . LEU A 1 190 ? 16.725 14.861 -5.810 1.00 95.62 190 LEU A N 1
ATOM 1434 C CA . LEU A 1 190 ? 17.625 14.313 -6.825 1.00 95.62 190 LEU A CA 1
ATOM 1435 C C . LEU A 1 190 ? 17.769 15.270 -8.013 1.00 95.62 190 LEU A C 1
ATOM 1437 O O . LEU A 1 190 ? 16.811 15.932 -8.422 1.00 95.62 190 LEU A O 1
ATOM 1441 N N . SER A 1 191 ? 18.962 15.308 -8.601 1.00 97.25 191 SER A N 1
ATOM 1442 C CA . SER A 1 191 ? 19.164 15.845 -9.950 1.00 97.25 191 SER A CA 1
ATOM 1443 C C . SER A 1 191 ? 18.507 14.951 -11.013 1.00 97.25 191 SER A C 1
ATOM 1445 O O . SER A 1 191 ? 18.076 13.828 -10.739 1.00 97.25 191 SER A O 1
ATOM 1447 N N . GLY A 1 192 ? 18.419 15.445 -12.251 1.00 94.81 192 GLY A N 1
ATOM 1448 C CA . GLY A 1 192 ? 17.869 14.658 -13.358 1.00 94.81 192 GLY A CA 1
ATOM 1449 C C . GLY A 1 192 ? 18.699 13.403 -13.633 1.00 94.81 192 GLY A C 1
ATOM 1450 O O . GLY A 1 192 ? 18.137 12.345 -13.895 1.00 94.81 192 GLY A O 1
ATOM 1451 N N . GLU A 1 193 ? 20.019 13.522 -13.515 1.00 94.94 193 GLU A N 1
ATOM 1452 C CA . GLU A 1 193 ? 20.993 12.451 -13.689 1.00 94.94 193 GLU A CA 1
ATOM 1453 C C . GLU A 1 193 ? 20.887 11.397 -12.581 1.00 94.94 193 GLU A C 1
ATOM 1455 O O . GLU A 1 193 ? 20.931 10.207 -12.869 1.00 94.94 193 GLU A O 1
ATOM 1460 N N . GLU A 1 194 ? 20.693 11.817 -11.327 1.00 94.06 194 GLU A N 1
ATOM 1461 C CA . GLU A 1 194 ? 20.536 10.895 -10.192 1.00 94.06 194 GLU A CA 1
ATOM 1462 C C . GLU A 1 194 ? 19.172 10.193 -10.172 1.00 94.06 194 GLU A C 1
ATOM 1464 O O . GLU A 1 194 ? 19.064 9.081 -9.664 1.00 94.06 194 GLU A O 1
ATOM 1469 N N . ASN A 1 195 ? 18.118 10.830 -10.690 1.00 94.75 195 ASN A N 1
ATOM 1470 C CA . ASN A 1 195 ? 16.775 10.246 -10.725 1.00 94.75 195 ASN A CA 1
ATOM 1471 C C . ASN A 1 195 ? 16.531 9.362 -11.961 1.00 94.75 195 ASN A C 1
ATOM 1473 O O . ASN A 1 195 ? 15.545 8.625 -12.006 1.00 94.75 195 ASN A O 1
ATOM 1477 N N . ALA A 1 196 ? 17.371 9.469 -12.992 1.00 93.38 196 ALA A N 1
ATOM 1478 C CA . ALA A 1 196 ? 17.201 8.723 -14.228 1.00 93.38 196 ALA A CA 1
ATOM 1479 C C . ALA A 1 196 ? 17.516 7.236 -14.023 1.00 93.38 196 ALA A C 1
ATOM 1481 O O . ALA A 1 196 ? 18.656 6.854 -13.773 1.00 93.38 196 ALA A O 1
ATOM 1482 N N . ASP A 1 197 ? 16.510 6.383 -14.224 1.00 95.25 197 ASP A N 1
ATOM 1483 C CA . ASP A 1 197 ? 16.727 4.942 -14.285 1.00 95.25 197 ASP A CA 1
ATOM 1484 C C . ASP A 1 197 ? 17.378 4.561 -15.621 1.00 95.25 197 ASP A C 1
ATOM 1486 O O . ASP A 1 197 ? 16.703 4.349 -16.632 1.00 95.25 197 ASP A O 1
ATOM 1490 N N . GLU A 1 198 ? 18.716 4.524 -15.636 1.00 94.88 198 GLU A N 1
ATOM 1491 C CA . GLU A 1 198 ? 19.503 4.203 -16.828 1.00 94.88 198 GLU A CA 1
ATOM 1492 C C . GLU A 1 198 ? 19.144 2.829 -17.400 1.00 94.88 198 GLU A C 1
ATOM 1494 O O . GLU A 1 198 ? 18.969 1.850 -16.674 1.00 94.88 198 GLU A O 1
ATOM 1499 N N . MET A 1 199 ? 19.114 2.746 -18.730 1.00 95.25 199 MET A N 1
ATOM 1500 C CA . MET A 1 199 ? 18.754 1.544 -19.473 1.00 95.25 199 MET A CA 1
ATOM 1501 C C . MET A 1 199 ? 19.939 1.016 -20.285 1.00 95.25 199 MET A C 1
ATOM 1503 O O . MET A 1 199 ? 20.680 1.773 -20.918 1.00 95.25 199 MET A O 1
ATOM 1507 N N . ARG A 1 200 ? 20.085 -0.308 -20.322 1.00 93.31 200 ARG A N 1
ATOM 1508 C CA . ARG A 1 200 ? 21.010 -1.033 -21.200 1.00 93.31 200 ARG A CA 1
ATOM 1509 C C . ARG A 1 200 ? 20.233 -2.053 -22.019 1.00 93.31 200 ARG A C 1
ATOM 1511 O O . ARG A 1 200 ? 19.344 -2.719 -21.500 1.00 93.31 200 ARG A O 1
ATOM 1518 N N . ILE A 1 201 ? 20.585 -2.183 -23.292 1.00 91.62 201 ILE A N 1
ATOM 1519 C CA . ILE A 1 201 ? 20.007 -3.197 -24.177 1.00 91.62 201 ILE A CA 1
ATOM 1520 C C . ILE A 1 201 ? 20.880 -4.451 -24.089 1.00 91.62 201 ILE A C 1
ATOM 1522 O O . ILE A 1 201 ? 22.090 -4.384 -24.315 1.00 91.62 201 ILE A O 1
ATOM 1526 N N . GLY A 1 202 ? 20.272 -5.580 -23.732 1.00 83.75 202 GLY A N 1
ATOM 1527 C CA . GLY A 1 202 ? 20.902 -6.897 -23.723 1.00 83.75 202 GLY A CA 1
ATOM 1528 C C . GLY A 1 202 ? 21.033 -7.498 -25.125 1.00 83.75 202 GLY A C 1
ATOM 1529 O O . GLY A 1 202 ? 20.441 -7.019 -26.091 1.00 83.75 202 GLY A O 1
ATOM 1530 N N . GLY A 1 203 ? 21.790 -8.594 -25.247 1.00 75.38 203 GLY A N 1
ATOM 1531 C CA . GLY A 1 203 ? 22.074 -9.240 -26.541 1.00 75.38 203 GLY A CA 1
ATOM 1532 C C . GLY A 1 203 ? 20.846 -9.782 -27.291 1.00 75.38 203 GLY A C 1
ATOM 1533 O O . GLY A 1 203 ? 20.928 -10.031 -28.489 1.00 75.38 203 GLY A O 1
ATOM 1534 N N . THR A 1 204 ? 19.716 -9.943 -26.603 1.00 78.38 204 THR A N 1
ATOM 1535 C CA . THR A 1 204 ? 18.426 -10.426 -27.126 1.00 78.38 204 THR A CA 1
ATOM 1536 C C . THR A 1 204 ? 17.426 -9.304 -27.424 1.00 78.38 204 THR A C 1
ATOM 1538 O O . THR A 1 204 ? 16.322 -9.587 -27.877 1.00 78.38 204 THR A O 1
ATOM 1541 N N . GLY A 1 205 ? 17.800 -8.036 -27.203 1.00 79.38 205 GLY A N 1
ATOM 1542 C CA . GLY A 1 205 ? 16.911 -6.876 -27.351 1.00 79.38 205 GLY A CA 1
ATOM 1543 C C . GLY A 1 205 ? 16.133 -6.502 -26.084 1.00 79.38 205 GLY A C 1
ATOM 1544 O O . GLY A 1 205 ? 15.449 -5.481 -26.081 1.00 79.38 205 GLY A O 1
ATOM 1545 N N . ASP A 1 206 ? 16.271 -7.276 -25.004 1.00 83.81 206 ASP A N 1
ATOM 1546 C CA . ASP A 1 206 ? 15.662 -6.971 -23.708 1.00 83.81 206 ASP A CA 1
ATOM 1547 C C . ASP A 1 206 ? 16.312 -5.738 -23.065 1.00 83.81 206 ASP A C 1
ATOM 1549 O O . ASP A 1 206 ? 17.532 -5.555 -23.127 1.00 83.81 206 ASP A O 1
ATOM 1553 N N . VAL A 1 207 ? 15.504 -4.891 -22.426 1.00 88.81 207 VAL A N 1
ATOM 1554 C CA . VAL A 1 207 ? 15.980 -3.689 -21.729 1.00 88.81 207 VAL A CA 1
ATOM 1555 C C . VAL A 1 207 ? 16.174 -3.996 -20.248 1.00 88.81 207 VAL A C 1
ATOM 1557 O O . VAL A 1 207 ? 15.237 -4.386 -19.557 1.00 88.81 207 VAL A O 1
ATOM 1560 N N . ALA A 1 208 ? 17.390 -3.782 -19.752 1.00 90.94 208 ALA A N 1
ATOM 1561 C CA . ALA A 1 208 ? 17.728 -3.861 -18.339 1.00 90.94 208 ALA A CA 1
ATOM 1562 C C . ALA A 1 208 ? 17.901 -2.454 -17.759 1.00 90.94 208 ALA A C 1
ATOM 1564 O O . ALA A 1 208 ? 18.686 -1.657 -18.274 1.00 90.94 208 ALA A O 1
ATOM 1565 N N . PHE A 1 209 ? 17.193 -2.169 -16.670 1.00 94.81 209 PHE A N 1
ATOM 1566 C CA . PHE A 1 209 ? 17.362 -0.941 -15.898 1.00 94.81 209 PHE A CA 1
ATOM 1567 C C . PHE A 1 209 ? 18.457 -1.115 -14.838 1.00 94.81 209 PHE A C 1
ATOM 1569 O O . PHE A 1 209 ? 18.561 -2.179 -14.226 1.00 94.81 209 PHE A O 1
ATOM 1576 N N . LEU A 1 210 ? 19.262 -0.076 -14.610 1.00 94.69 210 LEU A N 1
ATOM 1577 C CA . LEU A 1 210 ? 20.380 -0.095 -13.654 1.00 94.69 210 LEU A CA 1
ATOM 1578 C C . LEU A 1 210 ? 19.987 0.354 -12.236 1.00 94.69 210 LEU A C 1
ATOM 1580 O O . LEU A 1 210 ? 20.709 0.083 -11.278 1.00 94.69 210 LEU A O 1
ATOM 1584 N N . SER A 1 211 ? 18.835 1.002 -12.099 1.00 96.19 211 SER A N 1
ATOM 1585 C CA . SER A 1 211 ? 18.234 1.471 -10.845 1.00 96.19 211 SER A CA 1
ATOM 1586 C C . SER A 1 211 ? 16.708 1.434 -10.959 1.00 96.19 211 SER A C 1
ATOM 1588 O O . SER A 1 211 ? 16.186 1.141 -12.032 1.00 96.19 211 SER A O 1
ATOM 1590 N N . ASN A 1 212 ? 15.985 1.676 -9.860 1.00 97.38 212 ASN A N 1
ATOM 1591 C CA . ASN A 1 212 ? 14.515 1.676 -9.837 1.00 97.38 212 ASN A CA 1
ATOM 1592 C C . ASN A 1 212 ? 13.941 2.839 -9.004 1.00 97.38 212 ASN A C 1
ATOM 1594 O O . ASN A 1 212 ? 13.113 2.644 -8.108 1.00 97.38 212 ASN A O 1
ATOM 1598 N N . HIS A 1 213 ? 14.408 4.057 -9.268 1.00 97.88 213 HIS A N 1
ATOM 1599 C CA . HIS A 1 213 ? 13.918 5.287 -8.648 1.00 97.88 213 HIS A CA 1
ATOM 1600 C C . HIS A 1 213 ? 12.459 5.572 -9.021 1.00 97.88 213 HIS A C 1
ATOM 1602 O O . HIS A 1 213 ? 11.705 6.073 -8.188 1.00 97.88 213 HIS A O 1
ATOM 1608 N N . ALA A 1 214 ? 12.017 5.180 -10.215 1.00 97.62 214 ALA A N 1
ATOM 1609 C CA . ALA A 1 214 ? 10.628 5.281 -10.652 1.00 97.62 214 ALA A CA 1
ATOM 1610 C C . ALA A 1 214 ? 9.687 4.278 -9.958 1.00 97.62 214 ALA A C 1
ATOM 1612 O O . ALA A 1 214 ? 8.467 4.402 -10.057 1.00 97.62 214 ALA A O 1
ATOM 1613 N N . GLY A 1 215 ? 10.221 3.271 -9.258 1.00 98.06 215 GLY A N 1
ATOM 1614 C CA . GLY A 1 215 ? 9.412 2.261 -8.573 1.00 98.06 215 GLY A CA 1
ATOM 1615 C C . GLY A 1 215 ? 8.578 1.417 -9.525 1.00 98.06 215 GLY A C 1
ATOM 1616 O O . GLY A 1 215 ? 7.427 1.118 -9.213 1.00 98.06 215 GLY A O 1
ATOM 1617 N N . GLY A 1 216 ? 9.141 1.079 -10.684 1.00 97.94 216 GLY A N 1
ATOM 1618 C CA . GLY A 1 216 ? 8.543 0.211 -11.691 1.00 97.94 216 GLY A CA 1
ATOM 1619 C C . GLY A 1 216 ? 7.447 0.846 -12.535 1.00 97.94 216 GLY A C 1
ATOM 1620 O O . GLY A 1 216 ? 6.796 0.128 -13.292 1.00 97.94 216 GLY A O 1
ATOM 1621 N N . ILE A 1 217 ? 7.222 2.161 -12.423 1.00 97.94 217 ILE A N 1
ATOM 1622 C CA . ILE A 1 217 ? 6.164 2.871 -13.150 1.00 97.94 217 ILE A CA 1
ATOM 1623 C C . ILE A 1 217 ? 6.741 4.109 -13.838 1.00 97.94 217 ILE A C 1
ATOM 1625 O O . ILE A 1 217 ? 7.179 5.052 -13.189 1.00 97.94 217 ILE A O 1
ATOM 1629 N N . LEU A 1 218 ? 6.681 4.140 -15.169 1.00 96.06 218 LEU A N 1
ATOM 1630 C CA . LEU A 1 218 ? 7.133 5.260 -15.994 1.00 96.06 218 LEU A CA 1
ATOM 1631 C C . LEU A 1 218 ? 5.959 5.785 -16.818 1.00 96.06 218 LEU A C 1
ATOM 1633 O O . LEU A 1 218 ? 5.267 5.031 -17.498 1.00 96.06 218 LEU A O 1
ATOM 1637 N N . GLY A 1 219 ? 5.682 7.088 -16.730 1.00 95.62 219 GLY A N 1
ATOM 1638 C CA . GLY A 1 219 ? 4.549 7.696 -17.441 1.00 95.62 219 GLY A CA 1
ATOM 1639 C C . GLY A 1 219 ? 3.167 7.170 -17.018 1.00 95.62 219 GLY A C 1
ATOM 1640 O O . GLY A 1 219 ? 2.189 7.406 -17.726 1.00 95.62 219 GLY A O 1
ATOM 1641 N N . GLY A 1 220 ? 3.068 6.492 -15.869 1.00 97.31 220 GLY A N 1
ATOM 1642 C CA . GLY A 1 220 ? 1.845 5.832 -15.402 1.00 97.31 220 GLY A CA 1
ATOM 1643 C C . GLY A 1 220 ? 1.653 4.399 -15.910 1.00 97.31 220 GLY A C 1
ATOM 1644 O O . GLY A 1 220 ? 0.564 3.853 -15.743 1.00 97.31 220 GLY A O 1
ATOM 1645 N N . ILE A 1 221 ? 2.680 3.805 -16.524 1.00 97.75 221 ILE A N 1
ATOM 1646 C CA . ILE A 1 221 ? 2.668 2.450 -17.085 1.00 97.75 221 ILE A CA 1
ATOM 1647 C C . ILE A 1 221 ? 3.785 1.621 -16.435 1.00 97.75 221 ILE A C 1
ATOM 1649 O O . ILE A 1 221 ? 4.870 2.147 -16.185 1.00 97.75 221 ILE A O 1
ATOM 1653 N N . SER A 1 222 ? 3.546 0.336 -16.158 1.00 97.88 222 SER A N 1
ATOM 1654 C CA . SER A 1 222 ? 4.580 -0.557 -15.623 1.00 97.88 222 SER A CA 1
ATOM 1655 C C . SER A 1 222 ? 5.755 -0.718 -16.596 1.00 97.88 222 SER A C 1
ATOM 1657 O O . SER A 1 222 ? 5.558 -0.929 -17.796 1.00 97.88 222 SER A O 1
ATOM 1659 N N . SER A 1 223 ? 6.983 -0.650 -16.077 1.00 96.88 223 SER A N 1
ATOM 1660 C CA . SER A 1 223 ? 8.221 -0.774 -16.864 1.00 96.88 223 SER A CA 1
ATOM 1661 C C . SER A 1 223 ? 8.754 -2.207 -16.969 1.00 96.88 223 SER A C 1
ATOM 1663 O O . SER A 1 223 ? 9.663 -2.462 -17.754 1.00 96.88 223 SER A O 1
ATOM 1665 N N . GLY A 1 224 ? 8.212 -3.143 -16.184 1.00 95.88 224 GLY A N 1
ATOM 1666 C CA . GLY A 1 224 ? 8.752 -4.499 -16.018 1.00 95.88 224 GLY A CA 1
ATOM 1667 C C . GLY A 1 224 ? 9.679 -4.651 -14.804 1.00 95.88 224 GLY A C 1
ATOM 1668 O O . GLY A 1 224 ? 9.951 -5.766 -14.364 1.00 95.88 224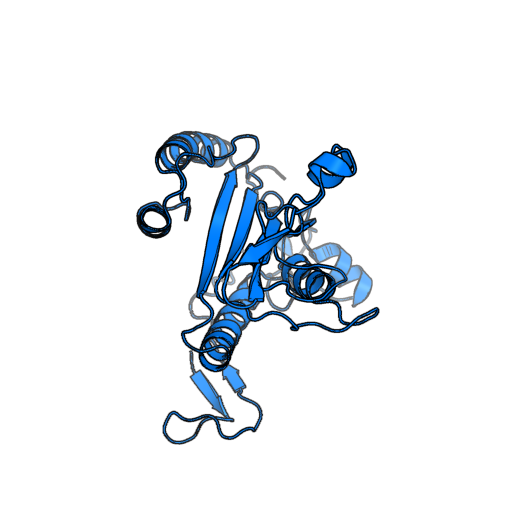 GLY A O 1
ATOM 1669 N N . GLN A 1 225 ? 10.141 -3.541 -14.221 1.00 97.62 225 GLN A N 1
ATOM 1670 C CA . GLN A 1 225 ? 10.846 -3.553 -12.938 1.00 97.62 225 GLN A CA 1
ATOM 1671 C C . GLN A 1 225 ? 9.865 -3.795 -11.780 1.00 97.62 225 GLN A C 1
ATOM 1673 O O . GLN A 1 225 ? 8.657 -3.600 -11.949 1.00 97.62 225 GLN A O 1
ATOM 1678 N N . PRO A 1 226 ? 10.352 -4.163 -10.579 1.00 98.25 226 PRO A N 1
ATOM 1679 C CA . PRO A 1 226 ? 9.494 -4.273 -9.409 1.00 98.25 226 PRO A CA 1
ATOM 1680 C C . PRO A 1 226 ? 8.708 -2.983 -9.162 1.00 98.25 226 PRO A C 1
ATOM 1682 O O . PRO A 1 226 ? 9.293 -1.899 -9.086 1.00 98.25 226 PRO A O 1
ATOM 1685 N N . VAL A 1 227 ? 7.391 -3.104 -9.001 1.00 98.75 227 VAL A N 1
ATOM 1686 C CA . VAL A 1 227 ? 6.552 -1.982 -8.58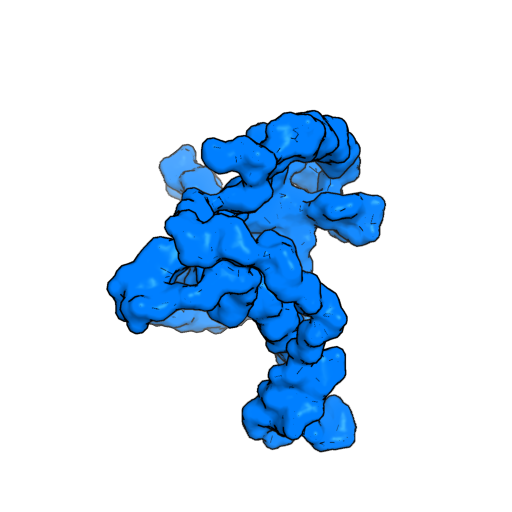3 1.00 98.75 227 VAL A CA 1
ATOM 1687 C C . VAL A 1 227 ? 6.718 -1.803 -7.081 1.00 98.75 227 VAL A C 1
ATOM 1689 O O . VAL A 1 227 ? 6.421 -2.720 -6.315 1.00 98.75 227 VAL A O 1
ATOM 1692 N N . VAL A 1 228 ? 7.198 -0.633 -6.661 1.00 98.81 228 VAL A N 1
ATOM 1693 C CA . VAL A 1 228 ? 7.490 -0.330 -5.252 1.00 98.81 228 VAL A CA 1
ATOM 1694 C C . VAL A 1 228 ? 6.635 0.840 -4.800 1.00 98.81 228 VAL A C 1
ATOM 1696 O O . VAL A 1 228 ? 6.738 1.938 -5.347 1.00 98.81 228 VAL A O 1
ATOM 1699 N N . ALA A 1 229 ? 5.820 0.618 -3.773 1.00 98.81 229 ALA A N 1
ATOM 1700 C CA . ALA A 1 229 ? 4.993 1.646 -3.160 1.00 98.81 229 ALA A CA 1
ATOM 1701 C C . ALA A 1 229 ? 5.158 1.635 -1.641 1.00 98.81 229 ALA A C 1
ATOM 1703 O O . ALA A 1 229 ? 5.251 0.575 -1.025 1.00 98.81 229 ALA A O 1
ATOM 1704 N N . ARG A 1 230 ? 5.142 2.810 -1.016 1.00 98.81 230 ARG A N 1
ATOM 1705 C CA . ARG A 1 230 ? 5.141 2.952 0.442 1.00 98.81 230 ARG A CA 1
ATOM 1706 C C . ARG A 1 230 ? 3.922 3.725 0.908 1.00 98.81 230 ARG A C 1
ATOM 1708 O O . ARG A 1 230 ? 3.479 4.659 0.246 1.00 98.81 230 ARG A O 1
ATOM 1715 N N . LEU A 1 231 ? 3.383 3.333 2.059 1.00 98.69 231 LEU A N 1
ATOM 1716 C CA . LEU A 1 231 ? 2.261 3.999 2.713 1.00 98.69 231 LEU A CA 1
ATOM 1717 C C . LEU A 1 231 ? 2.625 4.398 4.144 1.00 98.69 231 LEU A C 1
ATOM 1719 O O . LEU A 1 231 ? 3.125 3.589 4.925 1.00 98.69 231 LEU A O 1
ATOM 1723 N N . ALA A 1 232 ? 2.334 5.651 4.486 1.00 98.62 232 ALA A N 1
ATOM 1724 C CA . ALA A 1 232 ? 2.527 6.200 5.821 1.00 98.62 232 ALA A CA 1
ATOM 1725 C C . ALA A 1 232 ? 1.234 6.067 6.630 1.00 98.62 232 ALA A C 1
ATOM 1727 O O . ALA A 1 232 ? 0.217 6.694 6.310 1.00 98.62 232 ALA A O 1
ATOM 1728 N N . VAL A 1 233 ? 1.282 5.273 7.695 1.00 97.50 233 VAL A N 1
ATOM 1729 C CA . VAL A 1 233 ? 0.177 5.061 8.631 1.00 97.50 233 VAL A CA 1
ATOM 1730 C C . VAL A 1 233 ? 0.395 5.951 9.852 1.00 97.50 233 VAL A C 1
ATOM 1732 O O . VAL A 1 233 ? 1.439 5.892 10.506 1.00 97.50 233 VAL A O 1
ATOM 1735 N N . LYS A 1 234 ? -0.586 6.799 10.174 1.00 95.31 234 LYS A N 1
ATOM 1736 C CA . LYS A 1 234 ? -0.513 7.652 11.370 1.00 95.31 234 LYS A CA 1
ATOM 1737 C C . LYS A 1 234 ? -0.583 6.818 12.663 1.00 95.31 234 LYS A C 1
ATOM 1739 O O . LYS A 1 234 ? -1.164 5.732 12.638 1.00 95.31 234 LYS A O 1
ATOM 1744 N N . PRO A 1 235 ? -0.114 7.350 13.808 1.00 92.44 235 PRO A N 1
ATOM 1745 C CA . PRO A 1 235 ? -0.335 6.719 15.106 1.00 92.44 235 PRO A CA 1
ATOM 1746 C C . PRO A 1 235 ? -1.819 6.417 15.365 1.00 92.44 235 PRO A C 1
ATOM 1748 O O . PRO A 1 235 ? -2.704 7.232 15.060 1.00 92.44 235 PRO A O 1
ATOM 1751 N N . THR A 1 236 ? -2.100 5.246 15.941 1.00 84.44 236 THR A N 1
ATOM 1752 C CA . THR A 1 236 ? -3.460 4.839 16.315 1.00 84.44 236 THR A CA 1
ATOM 1753 C C . THR A 1 236 ? -4.081 5.872 17.246 1.00 84.44 236 THR A C 1
ATOM 1755 O O . THR A 1 236 ? -3.496 6.260 18.250 1.00 84.44 236 THR A O 1
ATOM 1758 N N . SER A 1 237 ? -5.288 6.321 16.921 1.00 76.75 237 SER A N 1
ATOM 1759 C CA . SER A 1 237 ? -5.920 7.448 17.616 1.00 76.75 237 SER A CA 1
ATOM 1760 C C . SER A 1 237 ? -6.559 7.084 18.964 1.00 76.75 237 SER A C 1
ATOM 1762 O O . SER A 1 237 ? -7.020 7.965 19.675 1.00 76.75 237 SER A O 1
ATOM 1764 N N . SER A 1 238 ? -6.585 5.799 19.328 1.00 64.38 238 SER A N 1
ATOM 1765 C CA . SER A 1 238 ? -7.024 5.323 20.644 1.00 64.38 238 SER A CA 1
ATOM 1766 C C . SER A 1 238 ? -5.809 5.153 21.560 1.00 64.38 238 SER A C 1
ATOM 1768 O O . SER A 1 238 ? -5.097 4.156 21.459 1.00 64.38 238 SER A O 1
ATOM 1770 N N . ILE A 1 239 ? -5.569 6.146 22.415 1.00 75.56 239 ILE A N 1
ATOM 1771 C CA . ILE A 1 239 ? -4.506 6.185 23.432 1.00 75.56 239 ILE A CA 1
ATOM 1772 C C . ILE A 1 239 ? -5.133 6.401 24.819 1.00 75.56 239 ILE A C 1
ATOM 1774 O O . ILE A 1 239 ? -6.272 6.858 24.906 1.00 75.56 239 ILE A O 1
ATOM 1778 N N . LEU A 1 240 ? -4.429 6.037 25.899 1.00 67.88 240 LEU A N 1
ATOM 1779 C CA . LEU A 1 240 ? -4.963 6.124 27.272 1.00 67.88 240 LEU A CA 1
ATOM 1780 C C . LEU A 1 240 ? -5.174 7.571 27.741 1.00 67.88 240 LEU A C 1
ATOM 1782 O O . LEU A 1 240 ? -6.030 7.814 28.587 1.00 67.88 240 LEU A O 1
ATOM 1786 N N . THR A 1 241 ? -4.416 8.514 27.182 1.00 60.91 241 THR A N 1
ATOM 1787 C CA . THR A 1 241 ? -4.530 9.948 27.467 1.00 60.91 241 THR A CA 1
ATOM 1788 C C . THR A 1 241 ? -5.026 10.656 26.203 1.00 60.91 241 THR A C 1
ATOM 1790 O O . THR A 1 241 ? -4.246 10.733 25.255 1.00 60.91 241 THR A O 1
ATOM 1793 N N . PRO A 1 242 ? -6.294 11.105 26.144 1.00 55.38 242 PRO A N 1
ATOM 1794 C CA . PRO A 1 242 ? -6.861 11.800 24.984 1.00 55.38 242 PRO A CA 1
ATOM 1795 C C . PRO A 1 242 ? -6.170 13.121 24.635 1.00 55.38 242 PRO A C 1
ATOM 1797 O O . PRO A 1 242 ? -5.691 13.805 25.569 1.00 55.38 242 PRO A O 1
#